Protein AF-A0A1A5YEK0-F1 (afdb_monomer_lite)

Structure (mmCIF, N/CA/C/O backbone):
data_AF-A0A1A5YEK0-F1
#
_entry.id   AF-A0A1A5YEK0-F1
#
loop_
_atom_site.group_PDB
_atom_site.id
_atom_site.type_symbol
_atom_site.label_atom_id
_atom_site.label_alt_id
_atom_site.label_comp_id
_atom_site.label_asym_id
_atom_site.label_entity_id
_atom_site.label_seq_id
_atom_site.pdbx_PDB_ins_code
_atom_site.Cartn_x
_atom_site.Cartn_y
_atom_site.Cartn_z
_atom_site.occupancy
_atom_site.B_iso_or_equiv
_atom_site.auth_seq_id
_atom_site.auth_comp_id
_atom_site.auth_asym_id
_atom_site.auth_atom_id
_atom_site.pdbx_PDB_model_num
ATOM 1 N N . MET A 1 1 ? 45.079 33.173 -28.645 1.00 56.91 1 MET A N 1
ATOM 2 C CA . MET A 1 1 ? 44.925 31.700 -28.719 1.00 56.91 1 MET A CA 1
ATOM 3 C C . MET A 1 1 ? 43.858 31.296 -29.733 1.00 56.91 1 MET A C 1
ATOM 5 O O . MET A 1 1 ? 44.204 30.645 -30.703 1.00 56.91 1 MET A O 1
ATOM 9 N N . ILE A 1 2 ? 42.609 31.754 -29.588 1.00 60.78 2 ILE A N 1
ATOM 10 C CA . ILE A 1 2 ? 41.493 31.418 -30.498 1.00 60.78 2 ILE A CA 1
ATOM 11 C C . ILE A 1 2 ? 41.762 31.828 -31.958 1.00 60.78 2 ILE A C 1
ATOM 13 O O . ILE A 1 2 ? 41.551 31.034 -32.864 1.00 60.78 2 ILE A O 1
ATOM 17 N N . GLN A 1 3 ? 42.334 33.013 -32.191 1.00 69.31 3 GLN A N 1
ATOM 18 C CA . GLN A 1 3 ? 42.706 33.471 -33.541 1.00 69.31 3 GLN A CA 1
ATOM 19 C C . GLN A 1 3 ? 43.702 32.544 -34.254 1.00 69.31 3 GLN A C 1
ATOM 21 O O . GLN A 1 3 ? 43.624 32.380 -35.466 1.00 69.31 3 GLN A O 1
ATOM 26 N N . LYS A 1 4 ? 44.604 31.898 -33.504 1.00 76.56 4 LYS A N 1
ATOM 27 C CA . LYS A 1 4 ? 45.590 30.967 -34.067 1.00 76.56 4 LYS A CA 1
ATOM 28 C C . LYS A 1 4 ? 44.925 29.661 -34.519 1.00 76.56 4 LYS A C 1
ATOM 30 O O . LYS A 1 4 ? 45.218 29.161 -35.589 1.00 76.56 4 LYS A O 1
ATOM 35 N N . LEU A 1 5 ? 43.949 29.182 -33.747 1.00 75.12 5 LEU A N 1
ATOM 36 C CA . LEU A 1 5 ? 43.173 27.974 -34.056 1.00 75.12 5 LEU A CA 1
ATOM 37 C C . LEU A 1 5 ? 42.262 28.143 -35.284 1.00 75.12 5 LEU A C 1
ATOM 39 O O . LEU A 1 5 ? 41.991 27.171 -35.981 1.00 75.12 5 LEU A O 1
ATOM 43 N N . ILE A 1 6 ? 41.807 29.371 -35.548 1.00 76.19 6 ILE A N 1
ATOM 44 C CA . ILE A 1 6 ? 41.035 29.722 -36.750 1.00 76.19 6 ILE A CA 1
ATOM 45 C C . ILE A 1 6 ? 41.951 29.765 -37.979 1.00 76.19 6 ILE A C 1
ATOM 47 O O . ILE A 1 6 ? 41.601 29.225 -39.028 1.00 76.19 6 ILE A O 1
ATOM 51 N N . ALA A 1 7 ? 43.127 30.385 -37.837 1.00 77.94 7 ALA A N 1
ATOM 52 C CA . ALA A 1 7 ? 44.125 30.471 -38.902 1.00 77.94 7 ALA A CA 1
ATOM 53 C C . ALA A 1 7 ? 44.645 29.086 -39.315 1.00 77.94 7 ALA A C 1
ATOM 55 O O . ALA A 1 7 ? 44.786 28.816 -40.501 1.00 77.94 7 ALA A O 1
ATOM 56 N N . ASP A 1 8 ? 44.830 28.192 -38.344 1.00 85.69 8 ASP A N 1
ATOM 57 C CA . ASP A 1 8 ? 45.270 26.813 -38.571 1.00 85.69 8 ASP A CA 1
ATOM 58 C C . ASP A 1 8 ? 44.105 25.864 -38.967 1.00 85.69 8 ASP A C 1
ATOM 60 O O . ASP A 1 8 ? 44.275 24.648 -38.995 1.00 85.69 8 ASP A O 1
ATOM 64 N N . HIS A 1 9 ? 42.910 26.403 -39.258 1.00 73.75 9 HIS A N 1
ATOM 65 C CA . HIS A 1 9 ? 41.700 25.683 -39.699 1.00 73.75 9 HIS A CA 1
ATOM 66 C C . HIS A 1 9 ? 41.167 24.584 -38.758 1.00 73.75 9 HIS A C 1
ATOM 68 O O . HIS A 1 9 ? 40.366 23.745 -39.171 1.00 73.75 9 HIS A O 1
ATOM 74 N N . TYR A 1 10 ? 41.522 24.610 -37.472 1.00 74.00 10 TYR A N 1
ATOM 75 C CA . TYR A 1 10 ? 40.981 23.665 -36.486 1.00 74.00 10 TYR A CA 1
ATOM 76 C C . TYR A 1 10 ? 39.537 23.981 -36.067 1.00 74.00 10 TYR A C 1
ATOM 78 O O . TYR A 1 10 ? 38.865 23.121 -35.499 1.00 74.00 10 TYR A O 1
ATOM 86 N N . ILE A 1 11 ? 39.054 25.206 -36.311 1.00 65.56 11 ILE A N 1
ATOM 87 C CA . ILE A 1 11 ? 37.699 25.651 -35.957 1.00 65.56 11 ILE A CA 1
ATOM 88 C C . ILE A 1 11 ? 37.119 26.477 -37.112 1.00 65.56 11 ILE A C 1
ATOM 90 O O . ILE A 1 11 ? 37.701 27.484 -37.513 1.00 65.56 11 ILE A O 1
ATOM 94 N N . THR A 1 12 ? 35.957 26.075 -37.622 1.00 63.59 12 THR A N 1
ATOM 95 C CA . THR A 1 12 ? 35.177 26.807 -38.634 1.00 63.59 12 THR A CA 1
ATOM 96 C C . THR A 1 12 ? 34.091 27.629 -37.935 1.00 63.59 12 THR A C 1
ATOM 98 O O . THR A 1 12 ? 33.359 27.094 -37.109 1.00 63.59 12 THR A O 1
ATOM 101 N N . MET A 1 13 ? 33.947 28.919 -38.264 1.00 57.84 13 MET A N 1
ATOM 102 C CA . MET A 1 13 ? 32.920 29.801 -37.666 1.00 57.84 13 MET A CA 1
ATOM 103 C C . MET A 1 13 ? 31.476 29.446 -38.063 1.00 57.84 13 MET A C 1
ATOM 105 O O . MET A 1 13 ? 30.534 30.052 -37.562 1.00 57.84 13 MET A O 1
ATOM 109 N N . ASP A 1 14 ? 31.294 28.421 -38.895 1.00 58.81 14 ASP A N 1
ATOM 110 C CA . ASP A 1 14 ? 29.989 27.841 -39.223 1.00 58.81 14 ASP A CA 1
ATOM 111 C C . ASP A 1 14 ? 29.401 27.012 -38.065 1.00 58.81 14 ASP A C 1
ATOM 113 O O . ASP A 1 14 ? 28.269 26.522 -38.137 1.00 58.81 14 ASP A O 1
ATOM 117 N N . THR A 1 15 ? 30.141 26.852 -36.962 1.00 57.75 15 THR A N 1
ATOM 118 C CA . THR A 1 15 ? 29.613 26.258 -35.735 1.00 57.75 15 THR A CA 1
ATOM 119 C C . THR A 1 15 ? 28.585 27.183 -35.096 1.00 57.75 15 THR A C 1
ATOM 121 O O . THR A 1 15 ? 28.906 28.186 -34.461 1.00 57.75 15 THR A O 1
ATOM 124 N N . ARG A 1 16 ? 27.322 26.795 -35.249 1.00 52.53 16 ARG A N 1
ATOM 125 C CA . ARG A 1 16 ? 26.151 27.387 -34.607 1.00 52.53 16 ARG A CA 1
ATOM 126 C C . ARG A 1 16 ? 26.335 27.391 -33.085 1.00 52.53 16 ARG A C 1
ATOM 128 O O . ARG A 1 16 ? 26.180 26.359 -32.435 1.00 52.53 16 ARG A O 1
ATOM 135 N N . PHE A 1 17 ? 26.658 28.548 -32.514 1.00 55.59 17 PHE A N 1
ATOM 136 C CA . PHE A 1 17 ? 26.581 28.751 -31.072 1.00 55.59 17 PHE A CA 1
ATOM 137 C C . PHE A 1 17 ? 25.108 28.622 -30.674 1.00 55.59 17 PHE A C 1
ATOM 139 O O . PHE A 1 17 ? 24.268 29.409 -31.105 1.00 55.59 17 PHE A O 1
ATOM 146 N N . LEU A 1 18 ? 24.771 27.580 -29.914 1.00 58.16 18 LEU A N 1
ATOM 147 C CA . LEU A 1 18 ? 23.450 27.451 -29.305 1.00 58.16 18 LEU A CA 1
ATOM 148 C C . LEU A 1 18 ? 23.362 28.514 -28.207 1.00 58.16 18 LEU A C 1
ATOM 150 O O . LEU A 1 18 ? 23.837 28.302 -27.093 1.00 58.16 18 LEU A O 1
ATOM 154 N N . ASP A 1 19 ? 22.834 29.676 -28.592 1.00 54.53 19 ASP A N 1
ATOM 155 C CA . ASP A 1 19 ? 22.519 30.839 -27.761 1.00 54.53 19 ASP A CA 1
ATOM 156 C C . ASP A 1 19 ? 22.221 30.457 -26.315 1.00 54.53 19 ASP A C 1
ATOM 158 O O . ASP A 1 19 ? 21.320 29.651 -26.088 1.00 54.53 19 ASP A O 1
ATOM 162 N N . GLY A 1 20 ? 22.953 31.053 -25.363 1.00 50.00 20 GLY A N 1
ATOM 163 C CA . GLY A 1 20 ? 22.547 31.299 -23.970 1.00 50.00 20 GLY A CA 1
ATOM 164 C C . GLY A 1 20 ? 21.814 30.189 -23.208 1.00 50.00 20 GLY A C 1
ATOM 165 O O . GLY A 1 20 ? 21.157 30.481 -22.207 1.00 50.00 20 GLY A O 1
ATOM 166 N N . THR A 1 21 ? 21.871 28.933 -23.653 1.00 58.28 21 THR A N 1
ATOM 167 C CA . THR A 1 21 ? 21.021 27.879 -23.114 1.00 58.28 21 THR A CA 1
ATOM 168 C C . THR A 1 21 ? 21.693 27.415 -21.844 1.00 58.28 21 THR A C 1
ATOM 170 O O . THR A 1 21 ? 22.627 26.615 -21.859 1.00 58.28 21 THR A O 1
ATOM 173 N N . LYS A 1 22 ? 21.243 27.979 -20.725 1.00 57.53 22 LYS A N 1
ATOM 174 C CA . LYS A 1 22 ? 21.641 27.553 -19.393 1.00 57.53 22 LYS A CA 1
ATOM 175 C C . LYS A 1 22 ? 21.222 26.093 -19.238 1.00 57.53 22 LYS A C 1
ATOM 177 O O . LYS A 1 22 ? 20.067 25.796 -18.940 1.00 57.53 22 LYS A O 1
ATOM 182 N N . ILE A 1 23 ? 22.154 25.174 -19.485 1.00 58.62 23 ILE A N 1
ATOM 183 C CA . ILE A 1 23 ? 21.981 23.762 -19.157 1.00 58.62 23 ILE A CA 1
ATOM 184 C C . ILE A 1 23 ? 21.999 23.706 -17.638 1.00 58.62 23 ILE A C 1
ATOM 186 O O . ILE A 1 23 ? 23.050 23.633 -17.002 1.00 58.62 23 ILE A O 1
ATOM 190 N N . GLU A 1 24 ? 20.821 23.829 -17.040 1.00 58.69 24 GLU A N 1
ATOM 191 C CA . GLU A 1 24 ? 20.677 23.597 -15.619 1.00 58.69 24 GLU A CA 1
ATOM 192 C C . GLU A 1 24 ? 21.003 22.125 -15.386 1.00 58.69 24 GLU A C 1
ATOM 194 O O . GLU A 1 24 ? 20.279 21.229 -15.822 1.00 58.69 24 GLU A O 1
ATOM 199 N N . ALA A 1 25 ? 22.144 21.872 -14.743 1.00 56.03 25 ALA A N 1
ATOM 200 C CA . ALA A 1 25 ? 22.586 20.544 -14.353 1.00 56.03 25 ALA A CA 1
ATOM 201 C C . ALA A 1 25 ? 21.700 20.018 -13.214 1.00 56.03 25 ALA A C 1
ATOM 203 O O . ALA A 1 25 ? 22.145 19.792 -12.092 1.00 56.03 25 ALA A O 1
ATOM 204 N N . ASN A 1 26 ? 20.409 19.828 -13.481 1.00 60.50 26 ASN A N 1
ATOM 205 C CA . ASN A 1 26 ? 19.544 19.088 -12.589 1.00 60.50 26 ASN A CA 1
ATOM 206 C C . ASN A 1 26 ? 19.885 17.601 -12.750 1.00 60.50 26 ASN A C 1
ATOM 208 O O . ASN A 1 26 ? 19.359 16.913 -13.631 1.00 60.50 26 ASN A O 1
ATOM 212 N N . ALA A 1 27 ? 20.786 17.114 -11.892 1.00 60.91 27 ALA A N 1
ATOM 213 C CA . ALA A 1 27 ? 21.285 15.737 -11.885 1.00 60.91 27 ALA A CA 1
ATOM 214 C C . ALA A 1 27 ? 20.168 14.675 -11.781 1.00 60.91 27 ALA A C 1
ATOM 216 O O . ALA A 1 27 ? 20.370 13.517 -12.143 1.00 60.91 27 ALA A O 1
ATOM 217 N N . ASN A 1 28 ? 18.964 15.059 -11.339 1.00 65.88 28 ASN A N 1
ATOM 218 C CA . ASN A 1 28 ? 17.838 14.143 -11.156 1.00 65.88 28 ASN A CA 1
ATOM 219 C C . ASN A 1 28 ? 17.015 13.902 -12.432 1.00 65.88 28 ASN A C 1
ATOM 221 O O . ASN A 1 28 ? 16.249 12.930 -12.477 1.00 65.88 28 ASN A O 1
ATOM 225 N N . THR A 1 29 ? 17.188 14.735 -13.465 1.00 63.44 29 THR A N 1
ATOM 226 C CA . THR A 1 29 ? 16.419 14.687 -14.726 1.00 63.44 29 THR A CA 1
ATOM 227 C C . THR A 1 29 ? 16.613 13.362 -15.468 1.00 63.44 29 THR A C 1
ATOM 229 O O . THR A 1 29 ? 15.673 12.834 -16.057 1.00 63.44 29 THR A O 1
ATOM 232 N N . TYR A 1 30 ? 17.800 12.760 -15.351 1.00 67.44 30 TYR A N 1
ATOM 233 C CA . TYR A 1 30 ? 18.158 11.491 -15.995 1.00 67.44 30 TYR A CA 1
ATOM 234 C C . TYR A 1 30 ? 18.316 10.338 -15.001 1.00 67.44 30 TYR A C 1
ATOM 236 O O . TYR A 1 30 ? 19.133 9.441 -15.188 1.00 67.44 30 TYR A O 1
ATOM 244 N N . SER A 1 31 ? 17.541 10.337 -13.916 1.00 81.38 31 SER A N 1
ATOM 245 C CA . SER A 1 31 ? 17.562 9.200 -12.995 1.00 81.38 31 SER A CA 1
ATOM 246 C C . SER A 1 31 ? 16.875 7.970 -13.611 1.00 81.38 31 SER A C 1
ATOM 248 O O . SER A 1 31 ? 15.809 8.064 -14.226 1.00 81.38 31 SER A O 1
ATOM 250 N N . PHE A 1 32 ? 17.496 6.802 -13.442 1.00 88.25 32 PHE A N 1
ATOM 251 C CA . PHE A 1 32 ? 17.033 5.535 -14.011 1.00 88.25 32 PHE A CA 1
ATOM 252 C C . PHE A 1 32 ? 16.254 4.703 -12.995 1.00 88.25 32 PHE A C 1
ATOM 254 O O . PHE A 1 32 ? 16.536 4.709 -11.794 1.00 88.25 32 PHE A O 1
ATOM 261 N N . VAL A 1 33 ? 15.276 3.957 -13.496 1.00 91.12 33 VAL A N 1
ATOM 262 C CA . VAL A 1 33 ? 14.552 2.930 -12.753 1.00 91.12 33 VAL A CA 1
ATOM 263 C C . VAL A 1 33 ? 14.989 1.569 -13.285 1.00 91.12 33 VAL A C 1
ATOM 265 O O . VAL A 1 33 ? 15.037 1.357 -14.494 1.00 91.12 33 VAL A O 1
ATOM 268 N N . TRP A 1 34 ? 15.314 0.649 -12.377 1.00 93.62 34 TRP A N 1
ATOM 269 C CA . TRP A 1 34 ? 15.858 -0.672 -12.700 1.00 93.62 34 TRP A CA 1
ATOM 270 C C . TRP A 1 34 ? 14.826 -1.777 -12.452 1.00 93.62 34 TRP A C 1
ATOM 272 O O . TRP A 1 34 ? 14.227 -1.835 -11.372 1.00 93.62 34 TRP A O 1
ATOM 282 N N . LYS A 1 35 ? 14.664 -2.698 -13.409 1.00 94.25 35 LYS A N 1
ATOM 283 C CA . LYS A 1 35 ? 13.683 -3.799 -13.365 1.00 94.25 35 LYS A CA 1
ATOM 284 C C . LYS A 1 35 ? 13.927 -4.734 -12.182 1.00 94.25 35 LYS A C 1
ATOM 286 O O . LYS A 1 35 ? 13.036 -4.981 -11.380 1.00 94.25 35 LYS A O 1
ATOM 291 N N . LYS A 1 36 ? 15.177 -5.154 -11.964 1.00 94.94 36 LYS A N 1
ATOM 292 C CA . LYS A 1 36 ? 15.533 -6.010 -10.815 1.00 94.94 36 LYS A CA 1
ATOM 293 C C . LYS A 1 36 ? 15.199 -5.367 -9.461 1.00 94.94 36 LYS A C 1
ATOM 295 O O . LYS A 1 36 ? 14.734 -6.043 -8.547 1.00 94.94 36 LYS A O 1
ATOM 300 N N . SER A 1 37 ? 15.436 -4.060 -9.322 1.00 94.19 37 SER A N 1
ATOM 301 C CA . SER A 1 37 ? 15.160 -3.348 -8.067 1.00 94.19 37 SER A CA 1
ATOM 302 C C . SER A 1 37 ? 13.659 -3.193 -7.827 1.00 94.19 37 SER A C 1
ATOM 304 O O . SER A 1 37 ? 13.194 -3.444 -6.718 1.00 94.19 37 SER A O 1
ATOM 306 N N . THR A 1 38 ? 12.900 -2.831 -8.865 1.00 93.44 38 THR A N 1
ATOM 307 C CA . THR A 1 38 ? 11.438 -2.680 -8.782 1.00 93.44 38 THR A CA 1
ATOM 308 C C . THR A 1 38 ? 10.755 -3.992 -8.416 1.00 93.44 38 THR A C 1
ATOM 310 O O . THR A 1 38 ? 10.012 -4.004 -7.441 1.00 93.44 38 THR A O 1
ATOM 313 N N . LEU A 1 39 ? 11.103 -5.106 -9.069 1.00 92.88 39 LEU A N 1
ATOM 314 C CA . LEU A 1 39 ? 10.561 -6.435 -8.745 1.00 92.88 39 LEU A CA 1
ATOM 315 C C . LEU A 1 39 ? 10.842 -6.851 -7.293 1.00 92.88 39 LEU A C 1
ATOM 317 O O . LEU A 1 39 ? 9.963 -7.356 -6.600 1.00 92.88 39 LEU A O 1
ATOM 321 N N . ARG A 1 40 ? 12.056 -6.590 -6.790 1.00 94.94 40 ARG A N 1
ATOM 322 C CA . ARG A 1 40 ? 12.408 -6.872 -5.390 1.00 94.94 40 ARG A CA 1
ATOM 323 C C . ARG A 1 40 ? 11.568 -6.051 -4.409 1.00 94.94 40 ARG A C 1
ATOM 325 O O . ARG A 1 40 ? 11.187 -6.554 -3.357 1.00 94.94 40 ARG A O 1
ATOM 332 N N . ILE A 1 41 ? 11.326 -4.776 -4.714 1.00 93.56 41 ILE A N 1
ATOM 333 C CA . ILE A 1 41 ? 10.519 -3.899 -3.856 1.00 93.56 41 ILE A CA 1
ATOM 334 C C . ILE A 1 41 ? 9.037 -4.295 -3.935 1.00 93.56 41 ILE A C 1
ATOM 336 O O . ILE A 1 41 ? 8.376 -4.312 -2.901 1.00 93.56 41 ILE A O 1
ATOM 340 N N . GLU A 1 42 ? 8.535 -4.663 -5.116 1.00 92.19 42 GLU A N 1
ATOM 341 C CA . GLU A 1 42 ? 7.180 -5.194 -5.309 1.00 92.19 42 GLU A CA 1
ATOM 342 C C . GLU A 1 42 ? 6.964 -6.465 -4.474 1.00 92.19 42 GLU A C 1
ATOM 344 O O . GLU A 1 42 ? 5.977 -6.554 -3.748 1.00 92.19 42 GLU A O 1
ATOM 349 N N . ALA A 1 43 ? 7.909 -7.410 -4.490 1.00 91.06 43 ALA A N 1
ATOM 350 C CA . ALA A 1 43 ? 7.832 -8.627 -3.677 1.00 91.06 43 ALA A CA 1
ATOM 351 C C . ALA A 1 43 ? 7.741 -8.318 -2.171 1.00 91.06 43 ALA A C 1
ATOM 353 O O . ALA A 1 43 ? 6.863 -8.836 -1.483 1.00 91.06 43 ALA A O 1
ATOM 354 N N . LYS A 1 44 ? 8.578 -7.396 -1.672 1.00 93.12 44 LYS A N 1
ATOM 355 C CA . LYS A 1 44 ? 8.512 -6.928 -0.276 1.00 93.12 44 LYS A CA 1
ATOM 356 C C . LYS A 1 44 ? 7.203 -6.207 0.049 1.00 93.12 44 LYS A C 1
ATOM 358 O O . LYS A 1 44 ? 6.737 -6.257 1.182 1.00 93.12 44 LYS A O 1
ATOM 363 N N . LEU A 1 45 ? 6.616 -5.492 -0.913 1.00 91.69 45 LEU A N 1
ATOM 364 C CA . LEU A 1 45 ? 5.307 -4.868 -0.724 1.00 91.69 45 LEU A CA 1
ATOM 365 C C . LEU A 1 45 ? 4.223 -5.938 -0.568 1.00 91.69 45 LEU A C 1
ATOM 367 O O . LEU A 1 45 ? 3.407 -5.832 0.340 1.00 91.69 45 LEU A O 1
ATOM 371 N N . LYS A 1 46 ? 4.246 -6.974 -1.413 1.00 88.81 46 LYS A N 1
ATOM 372 C CA . LYS A 1 46 ? 3.299 -8.098 -1.367 1.00 88.81 46 LYS A CA 1
ATOM 373 C C . LYS A 1 46 ? 3.364 -8.848 -0.035 1.00 88.81 46 LYS A C 1
ATOM 375 O O . LYS A 1 46 ? 2.326 -9.197 0.514 1.00 88.81 46 LYS A O 1
ATOM 380 N N . GLU A 1 47 ? 4.558 -9.039 0.515 1.00 90.12 47 GLU A N 1
ATOM 381 C CA . GLU A 1 47 ? 4.750 -9.607 1.855 1.00 90.12 47 GLU A CA 1
ATOM 382 C C . GLU A 1 47 ? 4.084 -8.749 2.943 1.00 90.12 47 GLU A C 1
ATOM 384 O O . GLU A 1 47 ? 3.234 -9.241 3.681 1.00 90.12 47 GLU A O 1
ATOM 389 N N . LYS A 1 48 ? 4.348 -7.437 2.958 1.00 89.62 48 LYS A N 1
ATOM 390 C CA . LYS A 1 48 ? 3.711 -6.501 3.906 1.00 89.62 48 LYS A CA 1
ATOM 391 C C . LYS A 1 48 ? 2.192 -6.445 3.779 1.00 89.62 48 LYS A C 1
ATOM 393 O O . LYS A 1 48 ? 1.491 -6.242 4.769 1.00 89.62 48 LYS A O 1
ATOM 398 N N . VAL A 1 49 ? 1.677 -6.583 2.560 1.00 88.50 49 VAL A N 1
ATOM 399 C CA . VAL A 1 49 ? 0.235 -6.667 2.315 1.00 88.50 49 VAL A CA 1
ATOM 400 C C . VAL A 1 49 ? -0.340 -7.906 3.002 1.00 88.50 49 VAL A C 1
ATOM 402 O O . VAL A 1 49 ? -1.312 -7.778 3.740 1.00 88.50 49 VAL A O 1
ATOM 405 N N . ARG A 1 50 ? 0.295 -9.076 2.842 1.00 86.25 50 ARG A N 1
ATOM 406 C CA . ARG A 1 50 ? -0.128 -10.320 3.512 1.00 86.25 50 ARG A CA 1
ATOM 407 C C . ARG A 1 50 ? -0.112 -10.183 5.034 1.00 86.25 50 ARG A C 1
ATOM 409 O O . ARG A 1 50 ? -1.083 -10.554 5.683 1.00 86.25 50 ARG A O 1
ATOM 416 N N . GLU A 1 51 ? 0.944 -9.598 5.597 1.00 87.81 51 GLU A N 1
ATOM 417 C CA . GLU A 1 51 ? 1.037 -9.330 7.040 1.00 87.81 51 GLU A CA 1
ATOM 418 C C . GLU A 1 51 ? -0.090 -8.411 7.531 1.00 87.81 51 GLU A C 1
ATOM 420 O O . GLU A 1 51 ? -0.704 -8.666 8.568 1.00 87.81 51 GLU A O 1
ATOM 425 N N . THR A 1 52 ? -0.388 -7.349 6.776 1.00 86.69 52 THR A N 1
ATOM 426 C CA . THR A 1 52 ? -1.434 -6.385 7.145 1.00 86.69 52 THR A CA 1
ATOM 427 C C . THR A 1 52 ? -2.817 -7.025 7.089 1.00 86.69 52 THR A C 1
ATOM 429 O O . THR A 1 52 ? -3.614 -6.830 8.003 1.00 86.69 52 THR A O 1
ATOM 432 N N . LEU A 1 53 ? -3.087 -7.832 6.062 1.00 84.81 53 LEU A N 1
ATOM 433 C CA . LEU A 1 53 ? -4.327 -8.598 5.944 1.00 84.81 53 LEU A CA 1
ATOM 434 C C . LEU A 1 53 ? -4.483 -9.592 7.099 1.00 84.81 53 LEU A C 1
ATOM 436 O O . LEU A 1 53 ? -5.532 -9.628 7.735 1.00 84.81 53 LEU A O 1
ATOM 440 N N . ALA A 1 54 ? -3.420 -10.320 7.452 1.00 83.75 54 ALA A N 1
ATOM 441 C CA . ALA A 1 54 ? -3.432 -11.215 8.607 1.00 83.75 54 ALA A CA 1
ATOM 442 C C . ALA A 1 54 ? -3.699 -10.462 9.925 1.00 83.75 54 ALA A C 1
ATOM 444 O O . ALA A 1 54 ? -4.409 -10.959 10.799 1.00 83.75 54 ALA A O 1
ATOM 445 N N . HIS A 1 55 ? -3.158 -9.250 10.078 1.00 84.25 55 HIS A N 1
ATOM 446 C CA . HIS A 1 55 ? -3.429 -8.400 11.237 1.00 84.25 55 HIS A CA 1
ATOM 447 C C . HIS A 1 55 ? -4.894 -7.935 11.290 1.00 84.25 55 HIS A C 1
AT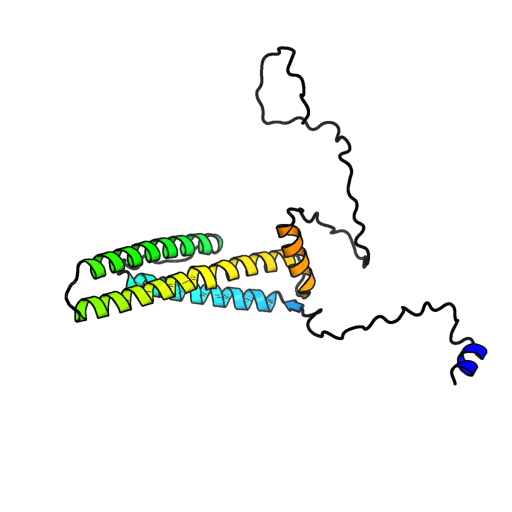OM 449 O O . HIS A 1 55 ? -5.520 -8.034 12.343 1.00 84.25 55 HIS A O 1
ATOM 455 N N . ILE A 1 56 ? -5.465 -7.491 10.166 1.00 82.44 56 ILE A N 1
ATOM 456 C CA . ILE A 1 56 ? -6.885 -7.106 10.061 1.00 82.44 56 ILE A CA 1
ATOM 457 C C . ILE A 1 56 ? -7.795 -8.282 10.427 1.00 82.44 56 ILE A C 1
ATOM 459 O O . ILE A 1 56 ? -8.758 -8.118 11.177 1.00 82.44 56 ILE A O 1
ATOM 463 N N . HIS A 1 57 ? -7.451 -9.479 9.962 1.00 78.81 57 HIS A N 1
ATOM 464 C CA . HIS A 1 57 ? -8.204 -10.691 10.252 1.00 78.81 57 HIS A CA 1
ATOM 465 C C . HIS A 1 57 ? -8.227 -11.008 11.754 1.00 78.81 57 HIS A C 1
ATOM 467 O O . HIS A 1 57 ? -9.283 -11.284 12.322 1.00 78.81 57 HIS A O 1
ATOM 473 N N . LYS A 1 58 ? -7.074 -10.884 12.430 1.00 81.50 58 LYS A N 1
ATOM 474 C CA . LYS A 1 58 ? -6.975 -11.026 13.893 1.00 81.50 58 LYS A CA 1
ATOM 475 C C . LYS A 1 58 ? -7.812 -9.984 14.634 1.00 81.50 58 LYS A C 1
ATOM 477 O O . LYS A 1 58 ? -8.438 -10.319 15.634 1.00 81.50 58 LYS A O 1
ATOM 482 N N . LEU A 1 59 ? -7.836 -8.740 14.150 1.00 74.31 59 LEU A N 1
ATOM 483 C CA . LEU A 1 59 ? -8.665 -7.681 14.733 1.00 74.31 59 LEU A CA 1
ATOM 484 C C . LEU A 1 59 ? -10.164 -7.968 14.585 1.00 74.31 59 LEU A C 1
ATOM 486 O O . LEU A 1 59 ? -10.936 -7.618 15.473 1.00 74.31 59 LEU A O 1
ATOM 490 N N . THR A 1 60 ? -10.564 -8.614 13.490 1.00 71.50 60 THR A N 1
ATOM 491 C CA . THR A 1 60 ? -11.976 -8.839 13.137 1.00 71.50 60 THR A CA 1
ATOM 492 C C . THR A 1 60 ? -12.515 -10.181 13.662 1.00 71.50 60 THR A C 1
ATOM 494 O O . THR A 1 60 ? -13.703 -10.449 13.529 1.00 71.50 60 THR A O 1
ATOM 497 N N . GLN A 1 61 ? -11.673 -11.014 14.296 1.00 67.62 61 GLN A N 1
ATOM 498 C CA . GLN A 1 61 ? -12.026 -12.343 14.839 1.00 67.62 61 GLN A CA 1
ATOM 499 C C . GLN A 1 61 ? -12.708 -13.292 13.837 1.00 67.62 61 GLN A C 1
ATOM 501 O O . GLN A 1 61 ? -13.367 -14.248 14.237 1.00 67.62 61 GLN A O 1
ATOM 506 N N . GLN A 1 62 ? -12.551 -13.065 12.535 1.00 58.25 62 GLN A N 1
ATOM 507 C CA . GLN A 1 62 ? -12.974 -14.045 11.542 1.00 58.25 62 GLN A CA 1
ATOM 508 C C . GLN A 1 62 ? -12.079 -15.292 11.708 1.00 58.25 62 GLN A C 1
ATOM 510 O O . GLN A 1 62 ? -10.876 -15.162 11.968 1.00 58.25 62 GLN A O 1
ATOM 515 N N . GLU A 1 63 ? -12.643 -16.500 11.597 1.00 49.03 63 GLU A N 1
ATOM 516 C CA . GLU A 1 63 ? -11.858 -17.744 11.563 1.00 49.03 63 GLU A CA 1
ATOM 517 C C . GLU A 1 63 ? -10.880 -17.669 10.403 1.00 49.03 63 GLU A C 1
ATOM 519 O O . GLU A 1 63 ? -11.303 -17.293 9.314 1.00 49.03 63 GLU A O 1
ATOM 524 N N . ALA A 1 64 ? -9.598 -17.965 10.652 1.00 50.53 64 ALA A N 1
ATOM 525 C CA . ALA A 1 64 ? -8.498 -17.839 9.702 1.00 50.53 64 ALA A CA 1
ATOM 526 C C . ALA A 1 64 ? -8.770 -18.645 8.424 1.00 50.53 64 ALA A C 1
ATOM 528 O O . ALA A 1 64 ? -8.241 -19.737 8.236 1.00 50.53 64 ALA A O 1
ATOM 529 N N . SER A 1 65 ? -9.593 -18.092 7.535 1.00 49.91 65 SER A N 1
ATOM 530 C CA . SER A 1 65 ? -9.651 -18.515 6.158 1.00 49.91 65 SER A CA 1
ATOM 531 C C . SER A 1 65 ? -8.241 -18.289 5.661 1.00 49.91 65 SER A C 1
ATOM 533 O O . SER A 1 65 ? -7.677 -17.197 5.790 1.00 49.91 65 SER A O 1
ATOM 535 N N . GLU A 1 66 ? -7.605 -19.378 5.260 1.00 50.09 66 GLU A N 1
ATOM 536 C CA . GLU A 1 66 ? -6.247 -19.372 4.772 1.00 50.09 66 GLU A CA 1
ATOM 537 C C . GLU A 1 66 ? -6.251 -18.428 3.571 1.00 50.09 66 GLU A C 1
ATOM 539 O O . GLU A 1 66 ? -6.677 -18.782 2.473 1.00 50.09 66 GLU A O 1
ATOM 544 N N . TYR A 1 67 ? -5.876 -17.165 3.793 1.00 52.28 67 TYR A N 1
ATOM 545 C CA . TYR A 1 67 ? -5.834 -16.160 2.745 1.00 52.28 67 TYR A CA 1
ATOM 546 C C . TYR A 1 67 ? -4.567 -16.390 1.939 1.00 52.28 67 TYR A C 1
ATOM 548 O O . TYR A 1 67 ? -3.669 -15.552 1.837 1.00 52.28 67 TYR A O 1
ATOM 556 N N . ILE A 1 68 ? -4.483 -17.594 1.385 1.00 51.53 68 ILE A N 1
ATOM 557 C CA . ILE A 1 68 ? -3.573 -17.936 0.330 1.00 51.53 68 ILE A CA 1
ATOM 558 C C . ILE A 1 68 ? -3.986 -17.000 -0.799 1.00 51.53 68 ILE A C 1
ATOM 560 O O . ILE A 1 68 ? -5.042 -17.103 -1.427 1.00 51.53 68 ILE A O 1
ATOM 564 N N . VAL A 1 69 ? -3.181 -15.965 -0.999 1.00 52.31 69 VAL A N 1
ATOM 565 C CA . VAL A 1 69 ? -3.151 -15.251 -2.267 1.00 52.31 69 VAL A CA 1
ATOM 566 C C . VAL A 1 69 ? -2.576 -16.260 -3.258 1.00 52.31 69 VAL A C 1
ATOM 568 O O . VAL A 1 69 ? -1.367 -16.291 -3.476 1.00 52.31 69 VAL A O 1
ATOM 571 N N . THR A 1 70 ? -3.436 -17.157 -3.743 1.00 53.16 70 THR A N 1
ATOM 572 C CA . THR A 1 70 ? -3.090 -18.217 -4.696 1.00 53.16 70 THR A CA 1
ATOM 573 C C . THR A 1 70 ? -2.741 -17.609 -6.049 1.00 53.16 70 THR A C 1
ATOM 575 O O . THR A 1 70 ? -1.878 -18.131 -6.746 1.00 53.16 70 THR A O 1
ATOM 578 N N . ASP A 1 71 ? -3.337 -16.455 -6.368 1.00 59.72 71 ASP A N 1
ATOM 579 C CA . ASP A 1 71 ? -3.120 -15.742 -7.619 1.00 59.72 71 ASP A CA 1
ATOM 580 C C . ASP A 1 71 ? -2.692 -14.276 -7.373 1.00 59.72 71 ASP A C 1
ATOM 582 O O . ASP A 1 71 ? -3.412 -13.533 -6.690 1.00 59.72 71 ASP A O 1
ATOM 586 N N . PRO A 1 72 ? -1.517 -13.834 -7.870 1.00 63.06 72 PRO A N 1
ATOM 587 C CA . PRO A 1 72 ? -1.076 -12.443 -7.776 1.00 63.06 72 PRO A CA 1
ATOM 588 C C . PRO A 1 72 ? -2.033 -11.432 -8.421 1.00 63.06 72 PRO A C 1
ATOM 590 O O . PRO A 1 72 ? -2.019 -10.279 -7.981 1.00 63.06 72 PRO A O 1
ATOM 593 N N . ASP A 1 73 ? -2.862 -11.840 -9.385 1.00 66.88 73 ASP A N 1
ATOM 594 C CA . ASP A 1 73 ? -3.797 -10.940 -10.076 1.00 66.88 73 ASP A CA 1
ATOM 595 C C . ASP A 1 73 ? -5.046 -10.629 -9.234 1.00 66.88 73 ASP A C 1
ATOM 597 O O . ASP A 1 73 ? -5.694 -9.602 -9.422 1.00 66.88 73 ASP A O 1
ATOM 601 N N . GLN A 1 74 ? -5.344 -11.454 -8.224 1.00 71.56 74 GLN A N 1
ATOM 602 C CA . GLN A 1 74 ? -6.466 -11.229 -7.305 1.00 71.56 74 GLN A CA 1
ATOM 603 C C . GLN A 1 74 ? -6.102 -10.351 -6.103 1.00 71.56 74 GLN A C 1
ATOM 605 O O . GLN A 1 74 ? -6.980 -9.937 -5.352 1.00 71.56 74 GLN A O 1
ATOM 610 N N . LEU A 1 75 ? -4.815 -10.050 -5.897 1.00 77.88 75 LEU A N 1
ATOM 611 C CA . LEU A 1 75 ? -4.343 -9.252 -4.765 1.00 77.88 75 LEU A CA 1
ATOM 612 C C . LEU A 1 75 ? -5.001 -7.860 -4.622 1.00 77.88 75 LEU A C 1
ATOM 614 O O . LEU A 1 75 ? -5.307 -7.505 -3.484 1.00 77.88 75 LEU A O 1
ATOM 618 N N . PRO A 1 76 ? -5.202 -7.053 -5.687 1.00 80.62 76 PRO A N 1
ATOM 619 C CA . PRO A 1 76 ? -5.860 -5.751 -5.548 1.00 80.62 76 PRO A CA 1
ATOM 620 C C . PRO A 1 76 ? -7.326 -5.877 -5.112 1.00 80.62 76 PRO A C 1
ATOM 622 O O . PRO A 1 76 ? -7.721 -5.197 -4.172 1.00 80.62 76 PRO A O 1
ATOM 625 N N . ILE A 1 77 ? -8.084 -6.807 -5.704 1.00 82.62 77 ILE A N 1
ATOM 626 C CA . ILE A 1 77 ? -9.500 -7.070 -5.375 1.00 82.62 77 ILE A CA 1
ATOM 627 C C . ILE A 1 77 ? -9.638 -7.434 -3.895 1.00 82.62 77 ILE A C 1
ATOM 629 O O . ILE A 1 77 ? -10.390 -6.835 -3.136 1.00 82.62 77 ILE A O 1
ATOM 633 N N . LYS A 1 78 ? -8.794 -8.367 -3.469 1.00 82.81 78 LYS A N 1
ATOM 634 C CA . LYS A 1 78 ? -8.641 -8.824 -2.093 1.00 82.81 78 LYS A CA 1
ATOM 635 C C . LYS A 1 78 ? -8.392 -7.682 -1.092 1.00 82.81 78 LYS A C 1
ATOM 637 O O . LYS A 1 78 ? -8.865 -7.696 0.044 1.00 82.81 78 LYS A O 1
ATOM 642 N N . LEU A 1 79 ? -7.648 -6.665 -1.518 1.00 84.75 79 LEU A N 1
ATOM 643 C CA . LEU A 1 79 ? -7.354 -5.489 -0.709 1.00 84.75 79 LEU A CA 1
ATOM 644 C C . LEU A 1 79 ? -8.535 -4.517 -0.626 1.00 84.75 79 LEU A C 1
ATOM 646 O O . LEU A 1 79 ? -8.744 -3.906 0.420 1.00 84.75 79 LEU A O 1
ATOM 650 N N . GLU A 1 80 ? -9.293 -4.384 -1.711 1.00 85.50 80 GLU A N 1
ATOM 651 C CA . GLU A 1 80 ? -10.519 -3.585 -1.764 1.00 85.50 80 GLU A CA 1
ATOM 652 C C . GLU A 1 80 ? -11.612 -4.197 -0.882 1.00 85.50 80 GLU A C 1
ATOM 654 O O . GLU A 1 80 ? -12.204 -3.488 -0.071 1.00 85.50 80 GLU A O 1
ATOM 659 N N . GLU A 1 81 ? -11.802 -5.517 -0.932 1.00 85.06 81 GLU A N 1
ATOM 660 C CA . GLU A 1 81 ? -12.712 -6.245 -0.035 1.00 85.06 81 GLU A CA 1
ATOM 661 C C . GLU A 1 81 ? -12.370 -5.998 1.442 1.00 85.06 81 GLU A C 1
ATOM 663 O O . GLU A 1 81 ? -13.240 -5.659 2.247 1.00 85.06 81 GLU A O 1
ATOM 668 N N . ALA A 1 82 ? -11.084 -6.100 1.797 1.00 84.44 82 ALA A N 1
ATOM 669 C CA . ALA A 1 82 ? -10.620 -5.822 3.153 1.00 84.44 82 ALA A CA 1
ATOM 670 C C . ALA A 1 82 ? -10.841 -4.353 3.563 1.00 84.44 82 ALA A C 1
ATOM 672 O O . ALA A 1 82 ? -11.094 -4.073 4.736 1.00 84.44 82 ALA A O 1
ATOM 673 N N . ALA A 1 83 ? -10.755 -3.406 2.622 1.00 87.75 83 ALA A N 1
ATOM 674 C CA . ALA A 1 83 ? -11.049 -2.001 2.890 1.00 87.75 83 ALA A CA 1
ATOM 675 C C . ALA A 1 83 ? -12.537 -1.787 3.204 1.00 87.75 83 ALA A C 1
ATOM 677 O O . ALA A 1 83 ? -12.840 -1.133 4.200 1.00 87.75 83 ALA A O 1
ATOM 678 N N . VAL A 1 84 ? -13.442 -2.397 2.430 1.00 88.44 84 VAL A N 1
ATOM 679 C CA . VAL A 1 84 ? -14.897 -2.330 2.662 1.00 88.44 84 VAL A CA 1
ATOM 680 C C . VAL A 1 84 ? -15.261 -2.915 4.028 1.00 88.44 84 VAL A C 1
ATOM 682 O O . VAL A 1 84 ? -15.980 -2.288 4.803 1.00 88.44 84 VAL A O 1
ATOM 685 N N . GLN A 1 85 ? -14.702 -4.077 4.381 1.00 86.56 85 GLN A N 1
ATOM 686 C CA . GLN A 1 85 ? -14.925 -4.674 5.702 1.00 86.56 85 GLN A CA 1
ATOM 687 C C . GLN A 1 85 ? -14.451 -3.755 6.836 1.00 86.56 85 GLN A C 1
ATOM 689 O O . GLN A 1 85 ? -15.124 -3.617 7.856 1.00 86.56 85 GLN A O 1
ATOM 694 N N . LEU A 1 86 ? -13.296 -3.102 6.678 1.00 86.81 86 LEU A N 1
ATOM 695 C CA . LEU A 1 86 ? -12.795 -2.151 7.671 1.00 86.81 86 LEU A CA 1
ATOM 696 C C . LEU A 1 86 ? -13.670 -0.899 7.787 1.00 86.81 86 LEU A C 1
ATOM 698 O O . LEU A 1 86 ? -13.815 -0.384 8.896 1.00 86.81 86 LEU A O 1
ATOM 702 N N . GLU A 1 87 ? -14.235 -0.407 6.684 1.00 89.50 87 GLU A N 1
ATOM 703 C CA . GLU A 1 87 ? -15.186 0.712 6.683 1.00 89.50 87 GLU A CA 1
ATOM 704 C C . GLU A 1 87 ? -16.428 0.369 7.509 1.00 89.50 87 GLU A C 1
ATOM 706 O O . GLU A 1 87 ? -16.753 1.100 8.447 1.00 89.50 87 GLU A O 1
ATOM 711 N N . GLU A 1 88 ? -17.021 -0.802 7.274 1.00 89.06 88 GLU A N 1
ATOM 712 C CA . GLU A 1 88 ? -18.165 -1.296 8.045 1.00 89.06 88 GLU A CA 1
ATOM 713 C C . GLU A 1 88 ? -17.831 -1.433 9.544 1.00 89.06 88 GLU A C 1
ATOM 715 O O . GLU A 1 88 ? -18.588 -0.994 10.412 1.00 89.06 88 GLU A O 1
ATOM 720 N N . GLN A 1 89 ? -16.659 -1.981 9.894 1.00 86.25 89 GLN A N 1
ATOM 721 C CA . GLN A 1 89 ? -16.230 -2.068 11.300 1.00 86.25 89 GLN A CA 1
ATOM 722 C C . GLN A 1 89 ? -16.067 -0.685 11.944 1.00 86.25 89 GLN A C 1
ATOM 724 O O . GLN A 1 89 ? -16.417 -0.487 13.111 1.00 86.25 89 GLN A O 1
ATOM 729 N N . VAL A 1 90 ? -15.534 0.289 11.203 1.00 89.62 90 VAL A N 1
ATOM 730 C CA . VAL A 1 90 ? -15.387 1.666 11.685 1.00 89.62 90 VAL A CA 1
ATOM 731 C C . VAL A 1 90 ? -16.751 2.295 11.954 1.00 89.62 90 VAL A C 1
ATOM 733 O O . VAL A 1 90 ? -16.887 2.951 12.992 1.00 89.62 90 VAL A O 1
ATOM 736 N N . GLU A 1 91 ? -17.730 2.072 11.075 1.00 90.25 91 GLU A N 1
ATOM 737 C CA . GLU A 1 91 ? -19.111 2.537 11.234 1.00 90.25 91 GLU A CA 1
ATOM 738 C C . GLU A 1 91 ? -19.775 1.923 12.471 1.00 90.25 91 GLU A C 1
ATOM 740 O O . GLU A 1 91 ? -20.246 2.658 13.349 1.00 90.25 91 GLU A O 1
ATOM 745 N N . ARG A 1 92 ? -19.673 0.598 12.637 1.00 88.19 92 ARG A N 1
ATOM 746 C CA . ARG A 1 92 ? -20.155 -0.119 13.830 1.00 88.19 92 ARG A CA 1
ATOM 747 C C . ARG A 1 92 ? -19.564 0.442 15.122 1.00 88.19 92 ARG A C 1
ATOM 749 O O . ARG A 1 92 ? -20.286 0.677 16.092 1.00 88.19 92 ARG A O 1
ATOM 756 N N . PHE A 1 93 ? -18.255 0.710 15.157 1.00 88.1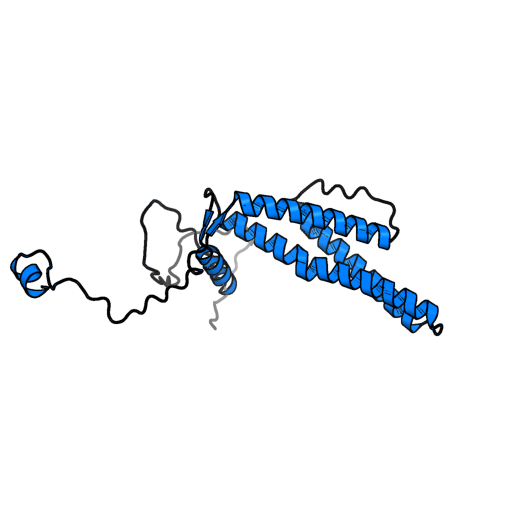2 93 PHE A N 1
ATOM 757 C CA . PHE A 1 93 ? -17.635 1.320 16.335 1.00 88.12 93 PHE A CA 1
ATOM 758 C C . PHE A 1 93 ? -18.123 2.751 16.583 1.00 88.12 93 PHE A C 1
ATOM 760 O O . PHE A 1 93 ? -18.257 3.149 17.742 1.00 88.12 93 PHE A O 1
ATOM 767 N N . THR A 1 94 ? -18.401 3.546 15.543 1.00 90.00 94 THR A N 1
ATOM 768 C CA . THR A 1 94 ? -18.990 4.883 15.731 1.00 90.00 94 THR A CA 1
ATOM 769 C C . THR A 1 94 ? -20.393 4.835 16.323 1.00 90.00 94 THR A C 1
ATOM 771 O O . THR A 1 94 ? -20.674 5.630 17.222 1.00 90.00 94 THR A O 1
ATOM 774 N N . GLU A 1 95 ? -21.235 3.898 15.895 1.00 90.75 95 GLU A N 1
ATOM 775 C CA . GLU A 1 95 ? -22.581 3.710 16.449 1.00 90.75 95 GLU A CA 1
ATOM 776 C C . GLU A 1 95 ? -22.530 3.252 17.909 1.00 90.75 95 GLU A C 1
ATOM 778 O O . GLU A 1 95 ? -23.168 3.847 18.781 1.00 90.75 95 GLU A O 1
ATOM 783 N N . GLN A 1 96 ? -21.684 2.263 18.218 1.00 86.94 96 GLN A N 1
ATOM 784 C CA . GLN A 1 96 ? -21.474 1.797 19.592 1.00 86.94 96 GLN A CA 1
ATOM 785 C C . GLN A 1 96 ? -20.980 2.920 20.510 1.00 86.94 96 GLN A C 1
ATOM 787 O O . GLN A 1 96 ? -21.431 3.028 21.652 1.00 86.94 96 GLN A O 1
ATOM 792 N N . MET A 1 97 ? -20.085 3.788 20.023 1.00 84.69 97 MET A N 1
ATOM 793 C CA . MET A 1 97 ? -19.639 4.976 20.757 1.00 84.69 97 MET A CA 1
ATOM 794 C C . MET A 1 97 ? -20.758 6.000 20.986 1.00 84.69 97 MET A C 1
ATOM 796 O O . MET A 1 97 ? -20.727 6.688 22.006 1.00 84.69 97 MET A O 1
ATOM 800 N N . ALA A 1 98 ? -21.707 6.149 20.058 1.00 86.94 98 ALA A N 1
ATOM 801 C CA . ALA A 1 98 ? -22.846 7.053 20.219 1.00 86.94 98 ALA A CA 1
ATOM 802 C C . ALA A 1 98 ? -23.826 6.548 21.292 1.00 86.94 98 ALA A C 1
ATOM 804 O O . ALA A 1 98 ? -24.312 7.347 22.088 1.00 86.94 98 ALA A O 1
ATOM 805 N N . GLY A 1 99 ? -24.050 5.231 21.358 1.00 84.50 99 GLY A N 1
ATOM 806 C CA . GLY A 1 99 ? -24.943 4.595 22.334 1.00 84.50 99 GLY A CA 1
ATOM 807 C C . GLY A 1 99 ? -24.341 4.366 23.728 1.00 84.50 99 GLY A C 1
ATOM 808 O O . GLY A 1 99 ? -25.070 4.013 24.653 1.00 84.50 99 GLY A O 1
ATOM 809 N N . THR A 1 100 ? -23.028 4.554 23.920 1.00 82.88 100 THR A N 1
ATOM 810 C CA . THR A 1 100 ? -22.358 4.320 25.214 1.00 82.88 100 THR A CA 1
ATOM 811 C C . THR A 1 100 ? -22.067 5.615 25.974 1.00 82.88 100 THR A C 1
ATOM 813 O O . THR A 1 100 ? -21.286 6.461 25.535 1.00 82.88 100 THR A O 1
ATOM 816 N N . ALA A 1 101 ? -22.649 5.732 27.173 1.00 82.00 101 ALA A N 1
ATOM 817 C CA . ALA A 1 101 ? -22.375 6.823 28.115 1.00 82.00 101 ALA A CA 1
ATOM 818 C C . ALA A 1 101 ? -21.125 6.578 28.989 1.00 82.00 101 ALA A C 1
ATOM 820 O O . ALA A 1 101 ? -20.544 7.519 29.528 1.00 82.00 101 ALA A O 1
ATOM 821 N N . ASP A 1 102 ? -20.692 5.320 29.117 1.00 89.94 102 ASP A N 1
ATOM 822 C CA . ASP A 1 102 ? -19.536 4.927 29.926 1.00 89.94 102 ASP A CA 1
ATOM 823 C C . ASP A 1 102 ? -18.211 5.373 29.278 1.00 89.94 102 ASP A C 1
ATOM 825 O O . ASP A 1 102 ? -17.880 5.006 28.142 1.00 89.94 102 ASP A O 1
ATOM 829 N N . ARG A 1 103 ? -17.435 6.167 30.025 1.00 88.06 103 ARG A N 1
ATOM 830 C CA . ARG A 1 103 ? -16.181 6.782 29.576 1.00 88.06 103 ARG A CA 1
ATOM 831 C C . ARG A 1 103 ? -15.116 5.747 29.225 1.00 88.06 103 ARG A C 1
ATOM 833 O O . ARG A 1 103 ? -14.430 5.920 28.214 1.00 88.06 103 ARG A O 1
ATOM 840 N N . GLU A 1 104 ? -14.974 4.690 30.022 1.00 88.31 104 GLU A N 1
ATOM 841 C CA . GLU A 1 104 ? -13.912 3.699 29.814 1.00 88.31 104 GLU A CA 1
ATOM 842 C C . GLU A 1 104 ? -14.219 2.817 28.601 1.00 88.31 104 GLU A C 1
ATOM 844 O O . GLU A 1 104 ? -13.363 2.633 27.731 1.00 88.31 104 GLU A O 1
ATOM 849 N N . LYS A 1 105 ? -15.478 2.390 28.440 1.00 84.75 105 LYS A N 1
ATOM 850 C CA . LYS A 1 105 ? -15.928 1.665 27.237 1.00 84.75 105 LYS A CA 1
ATOM 851 C C . LYS A 1 105 ? -15.745 2.502 25.971 1.00 84.75 105 LYS A C 1
ATOM 853 O O . LYS A 1 105 ? -15.218 2.012 24.972 1.00 84.75 105 LYS A O 1
ATOM 858 N N . ARG A 1 106 ? -16.082 3.794 26.022 1.00 86.56 106 ARG A N 1
ATOM 859 C CA . ARG A 1 106 ? -15.887 4.719 24.895 1.00 86.56 106 ARG A CA 1
ATOM 860 C C . ARG A 1 106 ? -14.410 4.902 24.533 1.00 86.56 106 ARG A C 1
ATOM 862 O O . ARG A 1 106 ? -14.091 5.072 23.355 1.00 86.56 106 ARG A O 1
ATOM 869 N N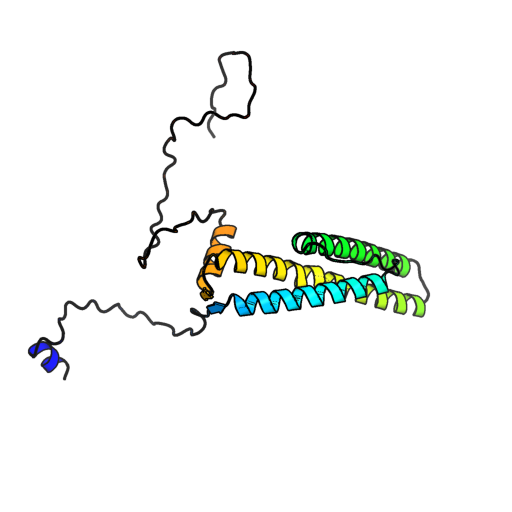 . LYS A 1 107 ? -13.498 4.858 25.512 1.00 89.06 107 LYS A N 1
ATOM 870 C CA . LYS A 1 107 ? -12.045 4.924 25.280 1.00 89.06 107 LYS A CA 1
ATOM 871 C C . LYS A 1 107 ? -11.540 3.686 24.537 1.00 89.06 107 LYS A C 1
ATOM 873 O O . LYS A 1 107 ? -10.813 3.839 23.557 1.00 89.06 107 LYS A O 1
ATOM 878 N N . VAL A 1 108 ? -11.973 2.492 24.947 1.00 88.31 108 VAL A N 1
ATOM 879 C CA . VAL A 1 108 ? -11.624 1.225 24.278 1.00 88.31 108 VAL A CA 1
ATOM 880 C C . VAL A 1 108 ? -12.132 1.210 22.832 1.00 88.31 108 VAL A C 1
ATOM 882 O O . VAL A 1 108 ? -11.351 0.970 21.911 1.00 88.31 108 VAL A O 1
ATOM 885 N N . LEU A 1 109 ? -13.401 1.574 22.608 1.00 86.94 109 LEU A N 1
ATOM 886 C CA . LEU A 1 109 ? -13.993 1.654 21.265 1.00 86.94 109 LEU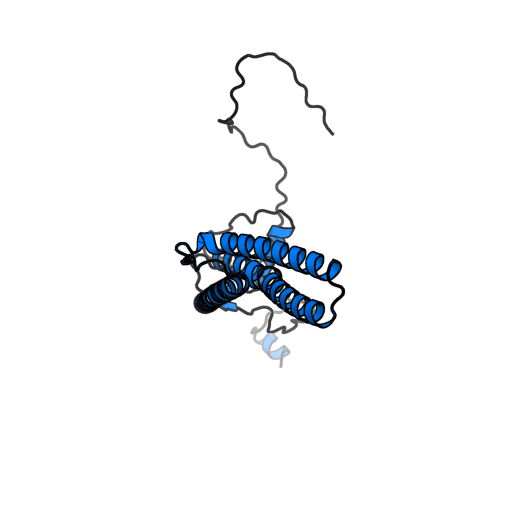 A CA 1
ATOM 887 C C . LEU A 1 109 ? -13.273 2.669 20.365 1.00 86.94 109 LEU A C 1
ATOM 889 O O . LEU A 1 109 ? -13.037 2.412 19.185 1.00 86.94 109 LEU A O 1
ATOM 893 N N . ARG A 1 110 ? -12.859 3.816 20.920 1.00 89.56 110 ARG A N 1
ATOM 894 C CA . ARG A 1 110 ? -12.091 4.823 20.175 1.00 89.56 110 ARG A CA 1
ATOM 895 C C . ARG A 1 110 ? -10.740 4.282 19.714 1.00 89.56 110 ARG A C 1
ATOM 897 O O . ARG A 1 110 ? -10.330 4.589 18.593 1.00 89.56 110 ARG A O 1
ATOM 904 N N . GLN A 1 111 ? -10.066 3.506 20.561 1.00 89.25 111 GLN A N 1
ATOM 905 C CA . GLN A 1 111 ? -8.782 2.896 20.229 1.00 89.25 111 GLN A CA 1
ATOM 906 C C . GLN A 1 111 ? -8.946 1.873 19.097 1.00 89.25 111 GLN A C 1
ATOM 908 O O . GLN A 1 111 ? -8.244 1.983 18.094 1.00 89.25 111 GLN A O 1
ATOM 913 N N . ALA A 1 112 ? -9.928 0.971 19.206 1.00 86.38 112 ALA A N 1
ATOM 914 C CA . ALA A 1 112 ? -10.240 -0.025 18.175 1.00 86.38 112 ALA A CA 1
ATOM 915 C C . ALA A 1 112 ? -10.627 0.622 16.830 1.00 86.38 112 ALA A C 1
ATOM 917 O O . ALA A 1 112 ? -10.115 0.262 15.769 1.00 86.38 112 ALA A O 1
ATOM 918 N N . ARG A 1 113 ? -11.452 1.676 16.860 1.00 91.06 113 ARG A N 1
ATOM 919 C CA . ARG A 1 113 ? -11.781 2.455 15.659 1.00 91.06 113 ARG A CA 1
ATOM 920 C C . ARG A 1 113 ? -10.539 3.085 15.028 1.00 91.06 113 ARG A C 1
ATOM 922 O O . ARG A 1 113 ? -10.414 3.123 13.806 1.00 91.06 113 ARG A O 1
ATOM 929 N N . SER A 1 114 ? -9.636 3.630 15.845 1.00 89.69 114 SER A N 1
ATOM 930 C CA . SER A 1 114 ? -8.408 4.262 15.355 1.00 89.69 114 SER A CA 1
ATOM 931 C C . SER A 1 114 ? -7.491 3.254 14.666 1.00 89.69 114 SER A C 1
ATOM 933 O O . SER A 1 114 ? -6.925 3.580 13.624 1.00 89.69 114 SER A O 1
ATOM 935 N N . THR A 1 115 ? -7.373 2.038 15.205 1.00 88.56 115 THR A N 1
ATOM 936 C CA . THR A 1 115 ? -6.576 0.972 14.585 1.00 88.56 115 THR A CA 1
ATOM 937 C C . THR A 1 115 ? -7.170 0.536 13.247 1.00 88.56 115 THR A C 1
ATOM 939 O O . THR A 1 115 ? -6.436 0.466 12.264 1.00 88.56 115 THR A O 1
ATOM 942 N N . CYS A 1 116 ? -8.495 0.361 13.154 1.00 87.06 116 CYS A N 1
ATOM 943 C CA . CYS A 1 116 ? -9.161 0.033 11.887 1.00 87.06 116 CYS A CA 1
ATOM 944 C C . CYS A 1 116 ? -8.980 1.142 10.838 1.00 87.06 116 CYS A C 1
ATOM 946 O O . CYS A 1 116 ? -8.603 0.861 9.702 1.00 87.06 116 CYS A O 1
ATOM 948 N N . LYS A 1 117 ? -9.139 2.417 11.229 1.00 90.81 117 LYS A N 1
ATOM 949 C CA . LYS A 1 117 ? -8.886 3.564 10.337 1.00 90.81 117 LYS A CA 1
ATOM 950 C C . LYS A 1 117 ? -7.439 3.633 9.853 1.00 90.81 117 LYS A C 1
ATOM 952 O O . LYS A 1 117 ? -7.196 4.007 8.708 1.00 90.81 117 LYS A O 1
ATOM 957 N N . GLN A 1 118 ? -6.476 3.294 10.707 1.00 91.12 118 GLN A N 1
ATOM 958 C CA . GLN A 1 118 ? -5.068 3.269 10.324 1.00 91.12 118 GLN A CA 1
ATOM 959 C C . GLN A 1 118 ? -4.798 2.196 9.261 1.00 91.12 118 GLN A C 1
ATOM 961 O O . GLN A 1 118 ? -4.137 2.490 8.265 1.00 91.12 118 GLN A O 1
ATOM 966 N N . SER A 1 119 ? -5.334 0.985 9.440 1.00 87.75 119 SER A N 1
ATOM 967 C CA . SER A 1 119 ? -5.220 -0.095 8.451 1.00 87.75 119 SER A CA 1
ATOM 968 C C . SER A 1 119 ? -5.906 0.256 7.128 1.00 87.75 119 SER A C 1
ATOM 970 O O . SER A 1 119 ? -5.317 0.053 6.069 1.00 87.75 119 SER A O 1
ATOM 972 N N . LEU A 1 120 ? -7.090 0.871 7.179 1.00 90.50 120 LEU A N 1
ATOM 973 C CA . LEU A 1 120 ? -7.809 1.359 5.998 1.00 90.50 120 LEU A CA 1
ATOM 974 C C . LEU A 1 120 ? -6.965 2.380 5.223 1.00 90.50 120 LEU A C 1
ATOM 976 O O . LEU A 1 120 ? -6.740 2.224 4.023 1.00 90.50 120 LEU A O 1
ATOM 980 N N . LYS A 1 121 ? -6.408 3.380 5.917 1.00 92.19 121 LYS A N 1
ATOM 981 C CA . LYS A 1 121 ? -5.532 4.388 5.303 1.00 92.19 121 LYS A CA 1
ATOM 982 C C . LYS A 1 121 ? -4.301 3.752 4.655 1.00 92.19 121 LYS A C 1
ATOM 984 O O . LYS A 1 121 ? -3.885 4.150 3.570 1.00 92.19 121 LYS A O 1
ATOM 989 N N . GLN A 1 122 ? -3.717 2.746 5.303 1.00 90.94 122 GLN A N 1
ATOM 990 C CA . GLN A 1 122 ? -2.573 2.015 4.767 1.00 90.94 122 GLN A CA 1
ATOM 991 C C . GLN A 1 122 ? -2.918 1.268 3.469 1.00 90.94 122 GLN A C 1
ATOM 993 O O . GLN A 1 122 ? -2.091 1.232 2.557 1.00 90.94 122 GLN A O 1
ATOM 998 N N . ILE A 1 123 ? -4.129 0.718 3.359 1.00 90.44 123 ILE A N 1
ATOM 999 C CA . ILE A 1 123 ? -4.621 0.085 2.132 1.00 90.44 123 ILE A CA 1
ATOM 1000 C C . ILE A 1 123 ? -4.834 1.129 1.029 1.00 90.44 123 ILE A C 1
ATOM 1002 O O . ILE A 1 123 ? -4.198 1.030 -0.024 1.00 90.44 123 ILE A O 1
ATOM 1006 N N . GLN A 1 124 ? -5.657 2.148 1.297 1.00 89.88 124 GLN A N 1
ATOM 1007 C CA . GLN A 1 124 ? -6.096 3.129 0.300 1.00 89.88 124 GLN A CA 1
ATOM 1008 C C . GLN A 1 124 ? -4.966 4.049 -0.177 1.00 89.88 124 GLN A C 1
ATOM 1010 O O . GLN A 1 124 ? -4.750 4.204 -1.375 1.00 89.88 124 GLN A O 1
ATOM 1015 N N . GLU A 1 125 ? -4.203 4.643 0.743 1.00 90.56 125 GLU A N 1
ATOM 1016 C CA . GLU A 1 125 ? -3.146 5.606 0.398 1.00 90.56 125 GLU A CA 1
ATOM 1017 C C . GLU A 1 125 ? -1.771 4.945 0.234 1.00 90.56 125 GLU A C 1
ATOM 1019 O O . GLU A 1 125 ? -0.859 5.505 -0.381 1.00 90.56 125 GLU A O 1
ATOM 1024 N N . GLY A 1 126 ? -1.581 3.764 0.823 1.00 90.75 126 GLY A N 1
ATOM 1025 C CA . GLY A 1 126 ? -0.291 3.087 0.854 1.00 90.75 126 GLY A CA 1
ATOM 1026 C C . GLY A 1 126 ? -0.152 2.035 -0.234 1.00 90.75 126 GLY A C 1
ATOM 1027 O O . GLY A 1 126 ? 0.732 2.137 -1.084 1.00 90.75 126 GLY A O 1
ATOM 1028 N N . PHE A 1 127 ? -0.967 0.987 -0.173 1.00 90.88 127 PHE A N 1
ATOM 1029 C CA . PHE A 1 127 ? -0.767 -0.221 -0.967 1.00 90.88 127 PHE A CA 1
ATOM 1030 C C . PHE A 1 127 ? -1.317 -0.116 -2.388 1.00 90.88 127 PHE A C 1
ATOM 1032 O O . PHE A 1 127 ? -0.542 -0.316 -3.326 1.00 90.88 127 PHE A O 1
ATOM 1039 N N . LEU A 1 128 ? -2.590 0.255 -2.555 1.00 90.44 128 LEU A N 1
ATOM 1040 C CA . LEU A 1 128 ? -3.244 0.366 -3.866 1.00 90.44 128 LEU A CA 1
ATOM 1041 C C . LEU A 1 128 ? -2.462 1.250 -4.858 1.00 90.44 128 LEU A C 1
ATOM 1043 O O . LEU A 1 128 ? -2.045 0.741 -5.901 1.00 90.44 128 LEU A O 1
ATOM 1047 N N . PRO A 1 129 ? -2.116 2.516 -4.541 1.00 91.62 129 PRO A N 1
ATOM 1048 C CA . PRO A 1 129 ? -1.404 3.373 -5.490 1.00 91.62 129 PRO A CA 1
ATOM 1049 C C . PRO A 1 129 ? -0.000 2.856 -5.825 1.00 91.62 129 PRO A C 1
ATOM 1051 O O . PRO A 1 129 ? 0.527 3.115 -6.909 1.00 91.62 129 PRO A O 1
ATOM 1054 N N . ARG A 1 130 ? 0.641 2.119 -4.908 1.00 92.50 130 ARG A N 1
ATOM 1055 C CA . ARG A 1 130 ? 1.953 1.514 -5.165 1.00 92.50 130 ARG A CA 1
ATOM 1056 C C . ARG A 1 130 ? 1.849 0.302 -6.082 1.00 92.50 130 ARG A C 1
ATOM 1058 O O . ARG A 1 130 ? 2.736 0.143 -6.916 1.00 92.50 130 ARG A O 1
ATOM 1065 N N . LEU A 1 131 ? 0.805 -0.517 -5.949 1.00 90.88 131 LEU A N 1
ATOM 1066 C CA . LEU A 1 131 ? 0.546 -1.639 -6.855 1.00 90.88 131 LEU A CA 1
ATOM 1067 C C . LEU A 1 131 ? 0.318 -1.132 -8.283 1.00 90.88 131 LEU A C 1
ATOM 1069 O O . LEU A 1 131 ? 1.067 -1.523 -9.179 1.00 90.88 131 LEU A O 1
ATOM 1073 N N . THR A 1 132 ? -0.569 -0.147 -8.459 1.00 89.56 132 THR A N 1
ATOM 1074 C CA . THR A 1 132 ? -0.796 0.510 -9.757 1.00 89.56 132 THR A CA 1
ATOM 1075 C C . THR A 1 132 ? 0.496 1.098 -10.322 1.00 89.56 132 THR A C 1
ATOM 1077 O O . THR A 1 132 ? 0.813 0.940 -11.500 1.00 89.56 132 THR A O 1
ATOM 1080 N N . LYS A 1 133 ? 1.312 1.744 -9.478 1.00 90.81 133 LYS A N 1
ATOM 1081 C CA . LYS A 1 133 ? 2.621 2.248 -9.902 1.00 90.81 133 LYS A CA 1
ATOM 1082 C C . LYS A 1 133 ? 3.515 1.120 -10.416 1.00 90.81 133 LYS A C 1
ATOM 1084 O O . LYS A 1 133 ? 4.131 1.290 -11.460 1.00 90.81 133 LYS A O 1
ATOM 1089 N N . PHE A 1 134 ? 3.620 -0.012 -9.721 1.00 91.38 134 PHE A N 1
ATOM 1090 C CA . PHE A 1 134 ? 4.459 -1.123 -10.180 1.00 91.38 134 PHE A CA 1
ATOM 1091 C C . PHE A 1 134 ? 3.972 -1.720 -11.502 1.00 91.38 134 PHE A C 1
ATOM 1093 O O . PHE A 1 134 ? 4.803 -2.057 -12.342 1.00 91.38 134 PHE A O 1
ATOM 1100 N N . GLU A 1 135 ? 2.664 -1.791 -11.736 1.00 89.62 135 GLU A N 1
ATOM 1101 C CA . GLU A 1 135 ? 2.099 -2.200 -13.029 1.00 89.62 135 GLU A CA 1
ATOM 1102 C C . GLU A 1 135 ? 2.522 -1.258 -14.160 1.00 89.62 135 GLU A C 1
ATOM 1104 O O . GLU A 1 135 ? 3.041 -1.711 -15.180 1.00 89.62 135 GLU A O 1
ATOM 1109 N N . GLN A 1 136 ? 2.427 0.056 -13.942 1.00 88.88 136 GLN A N 1
ATOM 1110 C CA . GLN A 1 136 ? 2.894 1.058 -14.906 1.00 88.88 136 GLN A CA 1
ATOM 1111 C C . GLN A 1 136 ? 4.399 0.940 -15.171 1.00 88.88 136 GLN A C 1
ATOM 1113 O O . GLN A 1 136 ? 4.851 1.031 -16.312 1.00 88.88 136 GLN A O 1
ATOM 1118 N N . GLN A 1 137 ? 5.199 0.711 -14.125 1.00 90.19 137 GLN A N 1
ATOM 1119 C CA . GLN A 1 137 ? 6.640 0.504 -14.270 1.00 90.19 137 GLN A CA 1
ATOM 1120 C C . GLN A 1 137 ? 6.942 -0.759 -15.085 1.00 90.19 137 GLN A C 1
ATOM 1122 O O . GLN A 1 137 ? 7.791 -0.705 -15.974 1.00 90.19 137 GLN A O 1
ATOM 1127 N N . LYS A 1 138 ? 6.225 -1.864 -14.831 1.00 90.06 138 LYS A N 1
ATOM 1128 C CA . LYS A 1 138 ? 6.320 -3.115 -15.602 1.00 90.06 138 LYS A CA 1
ATOM 1129 C C . LYS A 1 138 ? 5.994 -2.889 -17.078 1.00 90.06 138 LYS A C 1
ATOM 1131 O O . LYS A 1 138 ? 6.785 -3.305 -17.924 1.00 90.06 138 LYS A O 1
ATOM 1136 N N . ALA A 1 139 ? 4.930 -2.146 -17.377 1.00 88.94 139 ALA A N 1
ATOM 1137 C CA . ALA A 1 139 ? 4.581 -1.760 -18.743 1.00 88.94 139 ALA A CA 1
ATOM 1138 C C . ALA A 1 139 ? 5.673 -0.899 -19.414 1.00 88.94 139 ALA A C 1
ATOM 1140 O O . ALA A 1 139 ? 5.994 -1.108 -20.581 1.00 88.94 139 ALA A O 1
ATOM 1141 N N . CYS A 1 140 ? 6.307 0.023 -18.679 1.00 88.31 140 CYS A N 1
ATOM 1142 C CA . CYS A 1 140 ? 7.376 0.883 -19.212 1.00 88.31 140 CYS A CA 1
ATOM 1143 C C . CYS A 1 140 ? 8.679 0.133 -19.547 1.00 88.31 140 CYS A C 1
ATOM 1145 O O . CYS A 1 140 ? 9.452 0.589 -20.401 1.00 88.31 140 CYS A O 1
ATOM 1147 N N . PHE A 1 141 ? 8.966 -0.979 -18.859 1.00 88.88 141 PHE A N 1
ATOM 1148 C CA . PHE A 1 141 ? 10.171 -1.766 -19.126 1.00 88.88 141 PHE A CA 1
ATOM 1149 C C . PHE A 1 141 ? 10.112 -2.442 -20.499 1.00 88.88 141 PHE A C 1
ATOM 1151 O O . PHE A 1 141 ? 11.103 -2.382 -21.232 1.00 88.88 141 PHE A O 1
ATOM 1158 N N . GLY A 1 142 ? 8.981 -3.067 -20.849 1.00 85.75 142 GLY A N 1
ATOM 1159 C CA . GLY A 1 142 ? 8.923 -4.009 -21.970 1.00 85.75 142 GLY A CA 1
ATOM 1160 C C . GLY A 1 142 ? 10.044 -5.051 -21.843 1.00 85.75 142 GLY A C 1
ATOM 1161 O O . GLY A 1 142 ? 10.253 -5.631 -20.768 1.00 85.75 142 GLY A O 1
ATOM 1162 N N . ASP A 1 143 ? 10.843 -5.187 -22.900 1.00 88.19 143 ASP A N 1
ATOM 1163 C CA . ASP A 1 143 ? 11.994 -6.101 -22.942 1.00 88.19 143 ASP A CA 1
ATOM 1164 C C . ASP A 1 143 ? 13.255 -5.553 -22.249 1.00 88.19 143 ASP A C 1
ATOM 1166 O O . ASP A 1 143 ? 14.218 -6.282 -22.010 1.00 88.19 143 ASP A O 1
ATOM 1170 N N . ARG A 1 144 ? 13.276 -4.266 -21.877 1.00 89.88 144 ARG A N 1
ATOM 1171 C CA . ARG A 1 144 ? 14.462 -3.615 -21.297 1.00 89.88 144 ARG A CA 1
ATOM 1172 C C . ARG A 1 144 ? 14.606 -3.897 -19.801 1.00 89.88 144 ARG A C 1
ATOM 1174 O O . ARG A 1 144 ? 13.636 -4.106 -19.074 1.00 89.88 144 ARG A O 1
ATOM 1181 N N . ASN A 1 145 ? 15.843 -3.810 -19.308 1.00 91.50 145 ASN A N 1
ATOM 1182 C CA . ASN A 1 145 ? 16.160 -3.956 -17.881 1.00 91.50 145 ASN A CA 1
ATOM 1183 C C . ASN A 1 145 ? 16.100 -2.625 -17.095 1.00 91.50 145 ASN A C 1
ATOM 1185 O O . ASN A 1 145 ? 16.133 -2.619 -15.861 1.00 91.50 145 ASN A O 1
ATOM 1189 N N . SER A 1 146 ? 16.017 -1.488 -17.789 1.00 91.69 146 SER A N 1
ATOM 1190 C CA . SER A 1 146 ? 15.916 -0.155 -17.188 1.00 91.69 146 SER A CA 1
ATOM 1191 C C . SER A 1 146 ? 15.179 0.831 -18.098 1.00 91.69 146 SER A C 1
ATOM 1193 O O . SER A 1 146 ? 15.040 0.605 -19.301 1.00 91.69 146 SER A O 1
ATOM 1195 N N . TYR A 1 147 ? 14.699 1.930 -17.516 1.00 89.25 147 TYR A N 1
ATOM 1196 C CA . TYR A 1 147 ? 14.188 3.085 -18.257 1.00 89.25 147 TYR A CA 1
ATOM 1197 C C . TYR A 1 147 ? 14.458 4.385 -17.473 1.00 89.25 147 TYR A C 1
ATOM 1199 O O . TYR A 1 147 ? 14.632 4.360 -16.250 1.00 89.25 147 TYR A O 1
ATOM 1207 N N . SER A 1 148 ? 14.522 5.532 -18.156 1.00 86.94 148 SER A N 1
ATOM 1208 C CA . SER A 1 148 ? 14.674 6.846 -17.511 1.00 86.94 148 SER A CA 1
ATOM 1209 C C . SER A 1 148 ? 13.337 7.338 -16.957 1.00 86.94 148 SER A C 1
ATOM 1211 O O . SER A 1 148 ? 12.304 7.190 -17.606 1.00 86.94 148 SER A O 1
ATOM 1213 N N . LYS A 1 149 ? 13.318 7.983 -15.785 1.00 84.69 149 LYS A N 1
ATOM 1214 C CA . LYS A 1 149 ? 12.057 8.460 -15.174 1.00 84.69 149 LYS A CA 1
ATOM 1215 C C . LYS A 1 149 ? 11.221 9.356 -16.096 1.00 84.69 149 LYS A C 1
ATOM 1217 O O . LYS A 1 149 ? 9.998 9.348 -15.986 1.00 84.69 149 LYS A O 1
ATOM 1222 N N . THR A 1 150 ? 11.857 10.066 -17.027 1.00 81.50 150 THR A N 1
ATOM 1223 C CA . THR A 1 150 ? 11.190 10.860 -18.070 1.00 81.50 150 THR A CA 1
ATOM 1224 C C . THR A 1 150 ? 10.185 10.050 -18.893 1.00 81.50 150 THR A C 1
ATOM 1226 O O . THR A 1 150 ? 9.103 10.555 -19.166 1.00 81.50 150 THR A O 1
ATOM 1229 N N . VAL A 1 151 ? 10.470 8.777 -19.196 1.00 81.44 151 VAL A N 1
ATOM 1230 C CA . VAL A 1 151 ? 9.553 7.892 -19.940 1.00 81.44 151 VAL A CA 1
ATOM 1231 C C . VAL A 1 151 ? 8.254 7.669 -19.163 1.00 81.44 151 VAL A C 1
ATOM 1233 O O . VAL A 1 151 ? 7.169 7.797 -19.724 1.00 81.44 151 VAL A O 1
ATOM 1236 N N . LEU A 1 152 ? 8.348 7.410 -17.854 1.00 81.25 152 LEU A N 1
ATOM 1237 C CA . LEU A 1 152 ? 7.170 7.233 -16.999 1.00 81.25 152 LEU A CA 1
ATOM 1238 C C . LEU A 1 152 ? 6.372 8.540 -16.858 1.00 81.25 152 LEU A C 1
ATOM 1240 O O . LEU A 1 152 ? 5.144 8.514 -16.877 1.00 81.25 152 LEU A O 1
ATOM 1244 N N . HIS A 1 153 ? 7.051 9.689 -16.752 1.00 79.75 153 HIS A N 1
ATOM 1245 C CA . HIS A 1 153 ? 6.384 10.996 -16.724 1.00 79.75 153 HIS A CA 1
ATOM 1246 C C . HIS A 1 153 ? 5.598 11.272 -18.011 1.00 79.75 153 HIS A C 1
ATOM 1248 O O . HIS A 1 153 ? 4.448 11.702 -17.933 1.00 79.75 153 HIS A O 1
ATOM 1254 N N . MET A 1 154 ? 6.185 10.982 -19.175 1.00 77.62 154 MET A N 1
ATOM 1255 C CA . MET A 1 154 ? 5.513 11.136 -20.467 1.00 77.62 154 MET A CA 1
ATOM 1256 C C . MET A 1 154 ? 4.303 10.208 -20.595 1.00 77.62 154 MET A C 1
ATOM 1258 O O . MET A 1 154 ? 3.252 10.645 -21.058 1.00 77.62 154 MET A O 1
ATOM 1262 N N . TRP A 1 155 ? 4.416 8.959 -20.133 1.00 77.44 155 TRP A N 1
ATOM 1263 C CA . TRP A 1 155 ? 3.308 8.000 -20.151 1.00 77.44 155 TRP A CA 1
ATOM 1264 C C . TRP A 1 155 ? 2.128 8.474 -19.289 1.00 77.44 155 TRP A C 1
ATOM 1266 O O . TRP A 1 155 ? 0.995 8.543 -19.765 1.00 77.44 155 TRP A O 1
ATOM 1276 N N . ASN A 1 156 ? 2.403 8.923 -18.059 1.00 79.19 156 ASN A N 1
ATOM 1277 C CA . ASN A 1 156 ? 1.385 9.481 -17.163 1.00 79.19 156 ASN A CA 1
ATOM 1278 C C . ASN A 1 156 ? 0.734 10.751 -17.735 1.00 79.19 156 ASN A C 1
ATOM 1280 O O . ASN A 1 156 ? -0.473 10.957 -17.601 1.00 79.19 156 ASN A O 1
ATOM 1284 N N . GLN A 1 157 ? 1.520 11.610 -18.390 1.00 76.31 157 GLN A N 1
ATOM 1285 C CA . GLN A 1 157 ? 1.006 12.816 -19.033 1.00 76.31 157 GLN A CA 1
ATOM 1286 C C . GLN A 1 157 ? 0.110 12.484 -20.235 1.00 76.31 157 GLN A C 1
ATOM 1288 O O . GLN A 1 157 ? -0.943 13.101 -20.386 1.00 76.31 157 GLN A O 1
ATOM 1293 N N . ALA A 1 158 ? 0.487 11.495 -21.052 1.00 74.19 158 ALA A N 1
ATOM 1294 C CA . ALA A 1 158 ? -0.317 11.027 -22.179 1.00 74.19 158 ALA A CA 1
ATOM 1295 C C . ALA A 1 158 ? -1.657 10.430 -21.719 1.00 74.19 158 ALA A C 1
ATOM 1297 O O . ALA A 1 158 ? -2.702 10.823 -22.243 1.00 74.19 158 ALA A O 1
ATOM 1298 N N . ALA A 1 159 ? -1.634 9.587 -20.677 1.00 73.81 159 ALA A N 1
ATOM 1299 C CA . ALA A 1 159 ? -2.835 9.016 -20.066 1.00 73.81 159 ALA A CA 1
ATOM 1300 C C . ALA A 1 159 ? -3.807 10.103 -19.572 1.00 73.81 159 ALA A C 1
ATOM 1302 O O . ALA A 1 159 ? -5.008 10.021 -19.818 1.00 73.81 159 ALA A O 1
ATOM 1303 N N . ARG A 1 160 ? -3.293 11.178 -18.954 1.00 72.88 160 ARG A N 1
ATOM 1304 C CA . ARG A 1 160 ? -4.118 12.296 -18.461 1.00 72.88 160 ARG A CA 1
ATOM 1305 C C . ARG A 1 160 ? -4.782 13.110 -19.575 1.00 72.88 160 ARG A C 1
ATOM 1307 O O . ARG A 1 160 ? -5.848 13.672 -19.366 1.00 72.88 160 ARG A O 1
ATOM 1314 N N . ILE A 1 16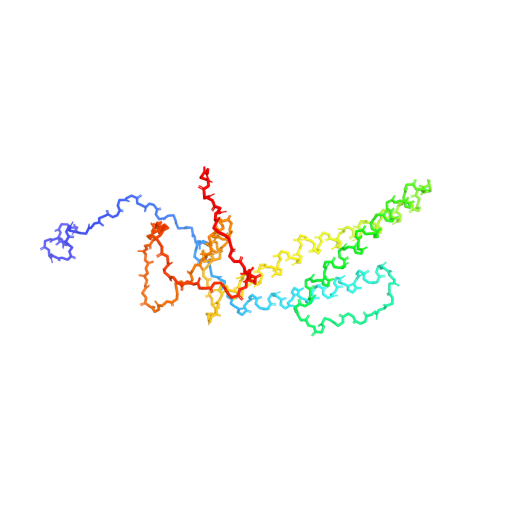1 ? -4.145 13.210 -20.740 1.00 75.69 161 ILE A N 1
ATOM 1315 C CA . ILE A 1 161 ? -4.655 13.984 -21.884 1.00 75.69 161 ILE A CA 1
ATOM 1316 C C . ILE A 1 161 ? -5.609 13.122 -22.743 1.00 75.69 161 ILE A C 1
ATOM 1318 O O . ILE A 1 161 ? -6.155 13.607 -23.729 1.00 75.69 161 ILE A O 1
ATOM 1322 N N . GLY A 1 162 ? -5.832 11.849 -22.385 1.00 57.16 162 GLY A N 1
ATOM 1323 C CA . GLY A 1 162 ? -6.684 10.936 -23.153 1.00 57.16 162 GLY A CA 1
ATOM 1324 C C . GLY A 1 162 ? -6.105 10.579 -24.525 1.00 57.16 162 GLY A C 1
ATOM 1325 O O . GLY A 1 162 ? -6.833 10.134 -25.408 1.00 57.16 162 GLY A O 1
ATOM 1326 N N . ARG A 1 163 ? -4.797 10.784 -24.733 1.00 53.44 163 ARG A N 1
ATOM 1327 C CA . ARG A 1 163 ? -4.112 10.345 -25.951 1.00 53.44 163 ARG A CA 1
ATOM 1328 C C . ARG A 1 163 ? -3.583 8.940 -25.714 1.00 53.44 163 ARG A C 1
ATOM 1330 O O . ARG A 1 163 ? -2.681 8.750 -24.900 1.00 53.44 163 ARG A O 1
ATOM 1337 N N . THR A 1 164 ? -4.104 7.964 -26.448 1.00 43.22 164 THR A N 1
ATOM 1338 C CA . THR A 1 164 ? -3.440 6.668 -26.608 1.00 43.22 164 THR A CA 1
ATOM 1339 C C . THR A 1 164 ? -2.051 6.909 -27.188 1.00 43.22 164 THR A C 1
ATOM 1341 O O . THR A 1 164 ? -1.912 7.434 -28.294 1.00 43.22 164 THR A O 1
ATOM 1344 N N . LEU A 1 165 ? -1.016 6.561 -26.423 1.00 44.41 165 LEU A N 1
ATOM 1345 C CA . LEU A 1 165 ? 0.364 6.574 -26.890 1.00 44.41 165 LEU A CA 1
ATOM 1346 C C . LEU A 1 165 ? 0.508 5.413 -27.885 1.00 44.41 165 LEU A C 1
ATOM 1348 O O . LEU A 1 165 ? 0.735 4.274 -27.486 1.00 44.41 165 LEU A O 1
ATOM 1352 N N . VAL A 1 166 ? 0.282 5.679 -29.172 1.00 40.81 166 VAL A N 1
ATOM 1353 C CA . VAL A 1 166 ? 0.539 4.703 -30.238 1.00 40.81 166 VAL A CA 1
ATOM 1354 C C . VAL A 1 166 ? 2.018 4.321 -30.157 1.00 40.81 166 VAL A C 1
ATOM 1356 O O . VAL A 1 166 ? 2.885 5.197 -30.151 1.00 40.81 166 VAL A O 1
ATOM 1359 N N . GLN A 1 167 ? 2.298 3.021 -30.025 1.00 36.47 167 GLN A N 1
ATOM 1360 C CA . GLN A 1 167 ? 3.649 2.464 -30.017 1.00 36.47 167 GLN A CA 1
ATOM 1361 C C . GLN A 1 167 ? 4.425 2.952 -31.245 1.00 36.47 167 GLN A C 1
ATOM 1363 O O . GLN A 1 167 ? 4.158 2.523 -32.362 1.00 36.47 167 GLN A O 1
ATOM 1368 N N . ALA A 1 168 ? 5.434 3.792 -31.028 1.00 32.44 168 ALA A N 1
ATOM 1369 C CA . ALA A 1 168 ? 6.559 3.908 -31.943 1.00 32.44 168 ALA A CA 1
ATOM 1370 C C . ALA A 1 168 ? 7.628 2.912 -31.474 1.00 32.44 168 ALA A C 1
ATOM 1372 O O . ALA A 1 168 ? 8.529 3.253 -30.708 1.00 32.44 168 ALA A O 1
ATOM 1373 N N . VAL A 1 169 ? 7.473 1.650 -31.873 1.00 40.16 169 VAL A N 1
ATOM 1374 C CA . VAL A 1 169 ? 8.537 0.646 -31.802 1.00 40.16 169 VAL A CA 1
ATOM 1375 C C . VAL A 1 169 ? 8.840 0.247 -33.232 1.00 40.16 169 VAL A C 1
ATOM 1377 O O . VAL A 1 169 ? 8.255 -0.694 -33.745 1.00 40.16 169 VAL A O 1
ATOM 1380 N N . GLU A 1 170 ? 9.762 0.960 -33.871 1.00 38.03 170 GLU A N 1
ATOM 1381 C CA . GLU A 1 170 ? 10.521 0.370 -34.965 1.00 38.03 170 GLU A CA 1
ATOM 1382 C C . GLU A 1 170 ? 11.918 0.998 -35.025 1.00 38.03 170 GLU A C 1
ATOM 1384 O O . GLU A 1 170 ? 12.098 2.175 -35.315 1.00 38.03 170 GLU A O 1
ATOM 1389 N N . GLN A 1 171 ? 12.888 0.170 -34.633 1.00 33.00 171 GLN A N 1
ATOM 1390 C CA . GLN A 1 171 ? 14.303 0.194 -35.001 1.00 33.00 171 GLN A CA 1
ATOM 1391 C C . GLN A 1 171 ? 15.085 1.513 -34.827 1.00 33.00 171 GLN A C 1
ATOM 1393 O O . GLN A 1 171 ? 15.092 2.398 -35.673 1.00 33.00 171 GLN A O 1
ATOM 1398 N N . ASN A 1 172 ? 15.887 1.551 -33.757 1.00 44.53 172 ASN A N 1
ATOM 1399 C CA . ASN A 1 172 ? 17.251 2.096 -33.753 1.00 44.53 172 ASN A CA 1
ATOM 1400 C C . ASN A 1 172 ? 17.509 3.388 -34.561 1.00 44.53 172 ASN A C 1
ATOM 1402 O O . ASN A 1 172 ? 18.426 3.432 -35.375 1.00 44.53 172 ASN A O 1
ATOM 1406 N N . LYS A 1 173 ? 16.793 4.480 -34.274 1.00 32.84 173 LYS A N 1
ATOM 1407 C CA . LYS A 1 173 ? 17.300 5.846 -34.494 1.00 32.84 173 LYS A CA 1
ATOM 1408 C C . LYS A 1 173 ? 16.843 6.748 -33.351 1.00 32.84 173 LYS A C 1
ATOM 1410 O O . LYS A 1 173 ? 15.661 6.817 -33.033 1.00 32.84 173 LYS A O 1
ATOM 1415 N N . LEU A 1 174 ? 17.795 7.428 -32.714 1.00 37.44 174 LEU A N 1
ATOM 1416 C CA . LEU A 1 174 ? 17.530 8.574 -31.846 1.00 37.44 174 LEU A CA 1
ATOM 1417 C C . LEU A 1 174 ? 16.712 9.602 -32.642 1.00 37.44 174 LEU A C 1
ATOM 1419 O O . LEU A 1 174 ? 17.247 10.229 -33.553 1.00 37.44 174 LEU A O 1
ATOM 1423 N N . VAL A 1 175 ? 15.434 9.781 -32.307 1.00 31.03 175 VAL A N 1
ATOM 1424 C CA . VAL A 1 175 ? 14.611 10.867 -32.851 1.00 31.03 175 VAL A CA 1
ATOM 1425 C C . VAL A 1 175 ? 14.418 11.912 -31.756 1.00 31.03 175 VAL A C 1
ATOM 1427 O O . VAL A 1 175 ? 13.557 11.788 -30.888 1.00 31.03 175 VAL A O 1
ATOM 1430 N N . PHE A 1 176 ? 15.244 12.957 -31.799 1.00 32.75 176 PHE A N 1
ATOM 1431 C CA . PHE A 1 176 ? 14.871 14.262 -31.260 1.00 32.75 176 PHE A CA 1
ATOM 1432 C C . PHE A 1 176 ? 13.892 14.889 -32.256 1.00 32.75 176 PHE A C 1
ATOM 1434 O O . PHE A 1 176 ? 14.290 15.313 -33.335 1.00 32.75 176 PHE A O 1
ATOM 1441 N N . GLY A 1 177 ? 12.605 14.907 -31.919 1.00 27.72 177 GLY A N 1
ATOM 1442 C CA . GLY A 1 177 ? 11.592 15.535 -32.763 1.00 27.72 177 GLY A CA 1
ATOM 1443 C C . GLY A 1 177 ? 10.188 15.087 -32.400 1.00 27.72 177 GLY A C 1
ATOM 1444 O O . GLY A 1 177 ? 9.706 14.071 -32.887 1.00 27.72 177 GLY A O 1
ATOM 1445 N N . CYS A 1 178 ? 9.512 15.860 -31.552 1.00 32.28 178 CYS A N 1
ATOM 1446 C CA . CYS A 1 178 ? 8.074 15.725 -31.363 1.00 32.28 178 CYS A CA 1
ATOM 1447 C C . CYS A 1 178 ? 7.398 16.479 -32.516 1.00 32.28 178 CYS A C 1
ATOM 1449 O O . CYS A 1 178 ? 7.176 17.687 -32.429 1.00 32.28 178 CYS A O 1
ATOM 1451 N N . HIS A 1 179 ? 7.141 15.796 -33.632 1.00 26.45 179 HIS A N 1
ATOM 1452 C CA . HIS A 1 179 ? 6.296 16.349 -34.684 1.00 26.45 179 HIS A CA 1
ATOM 1453 C C . HIS A 1 179 ? 4.839 16.056 -34.337 1.00 26.45 179 HIS A C 1
ATOM 1455 O O . HIS A 1 179 ? 4.380 14.915 -34.355 1.00 26.45 179 HIS A O 1
ATOM 1461 N N . LEU A 1 180 ? 4.121 17.115 -33.962 1.00 31.81 180 LEU A N 1
ATOM 1462 C CA . LEU A 1 180 ? 2.688 17.087 -33.734 1.00 31.81 180 LEU A CA 1
ATOM 1463 C C . LEU A 1 180 ? 1.984 16.948 -35.092 1.00 31.81 180 LEU A C 1
ATOM 1465 O O . LEU A 1 180 ? 1.561 17.938 -35.680 1.00 31.81 180 LEU A O 1
ATOM 1469 N N . HIS A 1 181 ? 1.843 15.722 -35.592 1.00 28.23 181 HIS A N 1
ATOM 1470 C CA . HIS A 1 181 ? 0.852 15.456 -36.627 1.00 28.23 181 HIS A CA 1
ATOM 1471 C C . HIS A 1 181 ? -0.527 15.423 -35.965 1.00 28.23 181 HIS A C 1
ATOM 1473 O O . HIS A 1 181 ? -0.958 14.416 -35.405 1.00 28.23 181 HIS A O 1
ATOM 1479 N N . ILE A 1 182 ? -1.225 16.558 -36.019 1.00 36.09 182 ILE A N 1
ATOM 1480 C CA . ILE A 1 182 ? -2.685 16.559 -35.964 1.00 36.09 182 ILE A CA 1
ATOM 1481 C C . ILE A 1 182 ? -3.119 15.880 -37.262 1.00 36.09 182 ILE A C 1
ATOM 1483 O O . ILE A 1 182 ? -3.057 16.489 -38.326 1.00 36.09 182 ILE A O 1
ATOM 1487 N N . VAL A 1 183 ? -3.476 14.599 -37.198 1.00 33.22 183 VAL A N 1
ATOM 1488 C CA . VAL A 1 183 ? -4.060 13.911 -38.351 1.00 33.22 183 VAL A CA 1
ATOM 1489 C C . VAL A 1 183 ? -5.466 14.496 -38.536 1.00 33.22 183 VAL A C 1
ATOM 1491 O O . VAL A 1 183 ? -6.291 14.357 -37.627 1.00 33.22 183 VAL A O 1
ATOM 1494 N N . PRO A 1 184 ? -5.774 15.179 -39.655 1.00 35.50 184 PRO A N 1
ATOM 1495 C CA . PRO A 1 184 ? -7.149 15.523 -39.964 1.00 35.50 184 PRO A CA 1
ATOM 1496 C C . PRO A 1 184 ? -7.911 14.220 -40.179 1.00 35.50 184 PRO A C 1
ATOM 1498 O O . PRO A 1 184 ? -7.374 13.265 -40.738 1.00 35.50 184 PRO A O 1
ATOM 1501 N N . ARG A 1 185 ? -9.164 14.191 -39.728 1.00 39.72 185 ARG A N 1
ATOM 1502 C CA . ARG A 1 185 ? -10.120 13.091 -39.884 1.00 39.72 185 ARG A CA 1
ATOM 1503 C C . ARG A 1 185 ? -10.342 12.779 -41.372 1.00 39.72 185 ARG A C 1
ATOM 1505 O O . ARG A 1 185 ? -11.317 13.230 -41.961 1.00 39.72 185 ARG A O 1
ATOM 1512 N N . LEU A 1 186 ? -9.420 12.042 -41.980 1.00 36.31 186 LEU A N 1
ATOM 1513 C CA . LEU A 1 186 ? -9.497 11.566 -43.353 1.00 36.31 186 LEU A CA 1
ATOM 1514 C C . LEU A 1 186 ? -10.050 10.142 -43.350 1.00 36.31 186 LEU A C 1
ATOM 1516 O O . LEU A 1 186 ? -9.600 9.265 -42.617 1.00 36.31 186 LEU A O 1
ATOM 1520 N N . GLN A 1 187 ? -11.108 10.003 -44.140 1.00 42.44 187 GLN A N 1
ATOM 1521 C CA . GLN A 1 187 ? -11.943 8.836 -44.384 1.00 42.44 187 GLN A CA 1
ATOM 1522 C C . GLN A 1 187 ? -11.136 7.534 -44.490 1.00 42.44 187 GLN A C 1
ATOM 1524 O O . GLN A 1 187 ? -10.325 7.367 -45.396 1.00 42.44 187 GLN A O 1
ATOM 1529 N N . LEU A 1 188 ? -11.411 6.585 -43.594 1.00 35.53 188 LEU A N 1
ATOM 1530 C CA . LEU A 1 188 ? -11.020 5.188 -43.779 1.00 35.53 188 LEU A CA 1
ATOM 1531 C C . LEU A 1 188 ? -12.070 4.503 -44.671 1.00 35.53 188 LEU A C 1
ATOM 1533 O O . LEU A 1 188 ? -13.256 4.551 -44.330 1.00 35.53 188 LEU A O 1
ATOM 1537 N N . PRO A 1 189 ? -11.685 3.855 -45.784 1.00 39.62 189 PRO A N 1
ATOM 1538 C CA . PRO A 1 189 ? -12.595 3.015 -46.541 1.00 39.62 189 PRO A CA 1
ATOM 1539 C C . PRO A 1 189 ? -12.778 1.667 -45.828 1.00 39.62 189 PRO A C 1
ATOM 1541 O O . PRO A 1 189 ? -11.832 1.083 -45.306 1.00 39.62 189 PRO A O 1
ATOM 1544 N N . ASN A 1 190 ? -14.015 1.175 -45.855 1.00 37.72 190 ASN A N 1
ATOM 1545 C CA . ASN A 1 190 ? -14.401 -0.226 -45.671 1.00 37.72 190 ASN A CA 1
ATOM 1546 C C . ASN A 1 190 ? -13.952 -0.922 -44.375 1.00 37.72 190 ASN A C 1
ATOM 1548 O O . ASN A 1 190 ? -13.132 -1.834 -44.395 1.00 37.72 190 ASN A O 1
ATOM 1552 N N . TRP A 1 191 ? -14.628 -0.604 -43.269 1.00 35.88 191 TRP A N 1
ATOM 1553 C CA . TRP A 1 191 ? -14.795 -1.544 -42.158 1.00 35.88 191 TRP A CA 1
ATOM 1554 C C . TRP A 1 191 ? -16.285 -1.849 -41.993 1.00 35.88 191 TRP A C 1
ATOM 1556 O O . TRP A 1 191 ? -17.075 -0.994 -41.594 1.00 35.88 191 TRP A O 1
ATOM 1566 N N . ARG A 1 192 ? -16.684 -3.074 -42.352 1.00 34.5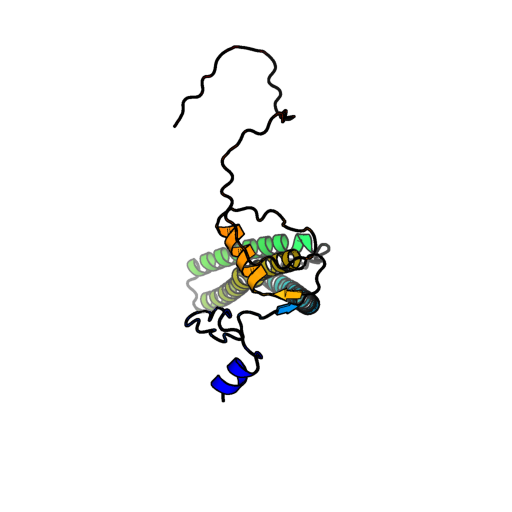0 192 ARG A N 1
ATOM 1567 C CA . ARG A 1 192 ? -18.008 -3.627 -42.038 1.00 34.50 192 ARG A CA 1
ATOM 1568 C C . ARG A 1 192 ? -18.032 -3.953 -40.544 1.00 34.50 192 ARG A C 1
ATOM 1570 O O . ARG A 1 192 ? -17.301 -4.834 -40.100 1.00 34.50 192 ARG A O 1
ATOM 1577 N N . CYS A 1 193 ? -18.877 -3.265 -39.779 1.00 33.09 193 CYS A N 1
ATOM 1578 C CA . CYS A 1 193 ? -19.206 -3.656 -38.410 1.00 33.09 193 CYS A CA 1
ATOM 1579 C C . CYS A 1 193 ? -19.844 -5.054 -38.415 1.00 33.09 193 CYS A C 1
ATOM 1581 O O . CYS A 1 193 ? -20.922 -5.238 -38.974 1.00 33.09 193 CYS A O 1
ATOM 1583 N N . LEU A 1 194 ? -19.197 -6.028 -37.773 1.00 40.28 194 LEU A N 1
ATOM 1584 C CA . LEU A 1 194 ? -19.704 -7.397 -37.589 1.00 40.28 194 LEU A CA 1
ATOM 1585 C C . LEU A 1 194 ? -20.610 -7.559 -36.353 1.00 40.28 194 LEU A C 1
ATOM 1587 O O . LEU A 1 194 ? -20.915 -8.673 -35.947 1.00 40.28 194 LEU A O 1
ATOM 1591 N N . LEU A 1 195 ? -21.076 -6.457 -35.764 1.00 40.16 195 LEU A N 1
ATOM 1592 C CA . LEU A 1 195 ? -21.946 -6.461 -34.587 1.00 40.16 195 LEU A CA 1
ATOM 1593 C C . LEU A 1 195 ? -23.082 -5.445 -34.757 1.00 40.16 195 LEU A C 1
ATOM 1595 O O . LEU A 1 195 ? -23.115 -4.420 -34.086 1.00 40.16 195 LEU A O 1
ATOM 1599 N N . CYS A 1 196 ? -23.996 -5.709 -35.692 1.00 34.06 196 CYS A N 1
ATOM 1600 C CA . CYS A 1 196 ? -25.364 -5.190 -35.624 1.00 34.06 196 CYS A CA 1
ATOM 1601 C C . CYS A 1 196 ? -26.288 -6.014 -36.542 1.00 34.06 196 CYS A C 1
ATOM 1603 O O . CYS A 1 196 ? -26.083 -6.009 -37.758 1.00 34.06 196 CYS A O 1
ATOM 1605 N N . PRO A 1 197 ? -27.297 -6.729 -36.016 1.00 40.53 197 PRO A N 1
ATOM 1606 C CA . PRO A 1 197 ? -28.319 -7.365 -36.829 1.00 40.53 197 PRO A CA 1
ATOM 1607 C C . PRO A 1 197 ? -29.467 -6.370 -37.045 1.00 40.53 197 PRO A C 1
ATOM 1609 O O . PRO A 1 197 ? -30.433 -6.354 -36.291 1.00 40.53 197 PRO A O 1
ATOM 1612 N N . CYS A 1 198 ? -29.379 -5.528 -38.074 1.00 33.34 198 CYS A N 1
ATOM 1613 C CA . CYS A 1 198 ? -30.543 -4.803 -38.587 1.00 33.34 198 CYS A CA 1
ATOM 1614 C C . CYS A 1 198 ? -30.959 -5.417 -39.927 1.00 33.34 198 CYS A C 1
ATOM 1616 O O . CYS A 1 198 ? -30.489 -5.044 -41.000 1.00 33.34 198 CYS A O 1
ATOM 1618 N N . GLN A 1 199 ? -31.827 -6.425 -39.842 1.00 40.38 199 GLN A N 1
ATOM 1619 C CA . GLN A 1 199 ? -32.640 -6.839 -40.975 1.00 40.38 199 GLN A CA 1
ATOM 1620 C C . GLN A 1 199 ? -33.720 -5.779 -41.227 1.00 40.38 199 GLN A C 1
ATOM 1622 O O . GLN A 1 199 ? -34.276 -5.215 -40.287 1.00 40.38 199 GLN A O 1
ATOM 1627 N N . ASN A 1 200 ? -34.038 -5.610 -42.508 1.00 37.50 200 ASN A N 1
ATOM 1628 C CA . ASN A 1 200 ? -35.169 -4.879 -43.083 1.00 37.50 200 ASN A CA 1
ATOM 1629 C C . ASN A 1 200 ? -34.929 -3.388 -43.340 1.00 37.50 200 ASN A C 1
ATOM 1631 O O . ASN A 1 200 ? -34.816 -2.555 -42.446 1.00 37.50 200 ASN A O 1
ATOM 1635 N N . GLY A 1 201 ? -34.840 -3.081 -44.635 1.00 42.62 201 GLY A N 1
ATOM 1636 C CA . GLY A 1 201 ? -34.658 -1.738 -45.140 1.00 42.62 201 GLY A CA 1
ATOM 1637 C C . GLY A 1 201 ? -35.867 -0.859 -44.877 1.00 42.62 201 GLY A C 1
ATOM 1638 O O . GLY A 1 201 ? -36.993 -1.295 -45.043 1.00 42.62 201 GLY A O 1
ATOM 1639 N N . HIS A 1 202 ? -35.600 0.396 -44.546 1.00 32.94 202 HIS A N 1
ATOM 1640 C CA . HIS A 1 202 ? -36.402 1.538 -44.949 1.00 32.94 202 HIS A CA 1
ATOM 1641 C C . HIS A 1 202 ? -35.463 2.744 -45.036 1.00 32.94 202 HIS A C 1
ATOM 1643 O O . HIS A 1 202 ? -34.627 2.996 -44.169 1.00 32.94 202 HIS A O 1
ATOM 1649 N N . SER A 1 203 ? -35.573 3.446 -46.155 1.00 45.16 203 SER A N 1
ATOM 1650 C CA . SER A 1 203 ? -34.918 4.706 -46.472 1.00 45.16 203 SER A CA 1
ATOM 1651 C C . SER A 1 203 ? -35.269 5.793 -45.454 1.00 45.16 203 SER A C 1
ATOM 1653 O O . SER A 1 203 ? -36.445 6.104 -45.279 1.00 45.16 203 SER A O 1
ATOM 1655 N N . GLY A 1 204 ? -34.250 6.433 -44.878 1.00 45.69 204 GLY A N 1
ATOM 1656 C CA . GLY A 1 204 ? -34.381 7.752 -44.259 1.00 45.69 204 GLY A CA 1
ATOM 1657 C C . GLY A 1 204 ? -33.983 7.811 -42.790 1.00 45.69 204 GLY A C 1
ATOM 1658 O O . GLY A 1 204 ? -34.791 7.547 -41.911 1.00 45.69 204 GLY A O 1
ATOM 1659 N N . CYS A 1 205 ? -32.767 8.284 -42.515 1.00 34.81 205 CYS A N 1
ATOM 1660 C CA . CYS A 1 205 ? -32.533 9.091 -41.321 1.00 34.81 205 CYS A CA 1
ATOM 1661 C C . CYS A 1 205 ? -31.349 10.030 -41.578 1.00 34.81 205 CYS A C 1
ATOM 1663 O O . CYS A 1 205 ? -30.198 9.605 -41.681 1.00 34.81 205 CYS A O 1
ATOM 1665 N N . GLY A 1 206 ? -31.672 11.304 -41.801 1.00 33.47 206 GLY A N 1
ATOM 1666 C CA . GLY A 1 206 ? -30.728 12.363 -42.130 1.00 33.47 206 GLY A CA 1
ATOM 1667 C C . GLY A 1 206 ? -29.857 12.763 -40.941 1.00 33.47 206 GLY A C 1
ATOM 1668 O O . GLY A 1 206 ? -30.329 12.925 -39.818 1.00 33.47 206 GLY A O 1
ATOM 1669 N N . LEU A 1 207 ? -28.573 12.972 -41.223 1.00 31.27 207 LEU A N 1
ATOM 1670 C CA . LEU A 1 207 ? -27.619 13.623 -40.333 1.00 31.27 207 LEU A CA 1
ATOM 1671 C C . LEU A 1 207 ? -28.027 15.087 -40.120 1.00 31.27 207 LEU A C 1
ATOM 1673 O O . LEU A 1 207 ? -27.990 15.887 -41.054 1.00 31.27 207 LEU A O 1
ATOM 1677 N N . ARG A 1 208 ? -28.368 15.455 -38.882 1.00 30.22 208 ARG A N 1
ATOM 1678 C CA . ARG A 1 208 ? -28.420 16.852 -38.435 1.00 30.22 208 ARG A CA 1
ATOM 1679 C C . ARG A 1 208 ? -27.129 17.149 -37.676 1.00 30.22 208 ARG A C 1
ATOM 1681 O O . ARG A 1 208 ? -26.883 16.552 -36.633 1.00 30.22 208 ARG A O 1
ATOM 1688 N N . GLN A 1 209 ? -26.300 18.035 -38.222 1.00 33.62 209 GLN A N 1
ATOM 1689 C CA . GLN A 1 209 ? -25.086 18.516 -37.563 1.00 33.62 209 GLN A CA 1
ATOM 1690 C C . GLN A 1 209 ? -25.436 19.441 -36.385 1.00 33.62 209 GLN A C 1
ATOM 1692 O O . GLN A 1 209 ? -26.253 20.356 -36.525 1.00 33.62 209 GLN A O 1
ATOM 1697 N N . ARG A 1 210 ? -24.778 19.215 -35.248 1.00 35.53 210 ARG A N 1
ATOM 1698 C CA . ARG A 1 210 ? -24.235 20.258 -34.373 1.00 35.53 210 ARG A CA 1
ATOM 1699 C C . ARG A 1 210 ? -22.794 19.887 -34.065 1.00 35.53 210 ARG A C 1
ATOM 1701 O O . ARG A 1 210 ? -22.534 18.667 -33.960 1.00 35.53 210 ARG A O 1
#

Secondary structure (DSSP, 8-state):
-HHHHHHTTS--TTS---TT------TTTT-EEEHHHHHHHHHHHHHHHHHHHHHHHHHHT----------GGGHHHHHHHHHHHHHHHHHHHHHHHHH---HHHHHHHHHHHHHHHHHHHIIIIIIHHHHHHHHHHHHHHTT-SEEEHHHHHHHHHHHHTT--------SS---------------------SS----S----------

Sequence (210 aa):
MIQKLIADHYITMDTRFLDGTKIEANANTYSFVWKKSTLRIEAKLKEKVRETLAHIHKLTQQEASEYIVTDPDQLPIKLEEAAVQLEEQVERFTEQMAGTADREKRKVLRQARSTCKQSLKQIQEGFLPRLTKFEQQKACFGDRNSYSKTVLHMWNQAARIGRTLVQAVEQNKLVFGCHLHIVPRLQLPNWRCLLCPCQNGHSGCGLRQR

Foldseek 3Di:
DVVVCVVVVVDDPPPDDPPPPPPPPPVQQFDKDFQVVLVVVVVVLVVVLVVLLVVLCVLVVDDCPPPPCVDPVCSLVVLVVSLVVLVVLLVVLVVVLVPDPDPVVNVVSVVSSVVSVVSNCCSPVNRNVSVVVSVLVVVQQVVHRMDTVVSSVVVVVCVVVVHDPPDPDDDDDDDPDDDPPPPPPDDDPDDDPPPDPDPDDDDDDDDDDD

pLDDT: mean 70.01, std 21.66, range [26.45, 94.94]

Radius of gyration: 29.78 Å; chains: 1; bounding box: 82×53×76 Å

Organism: NCBI:txid1844972